Protein AF-A0AAD9UQP4-F1 (afdb_monomer_lite)

Structure (mmCIF, N/CA/C/O backbone):
data_AF-A0AAD9UQP4-F1
#
_entry.id   AF-A0AAD9UQP4-F1
#
loop_
_atom_site.group_PDB
_atom_site.id
_atom_site.type_symbol
_atom_site.label_atom_id
_atom_site.label_alt_id
_atom_site.label_comp_id
_atom_site.label_asym_id
_atom_site.label_entity_id
_atom_site.label_seq_id
_atom_site.pdbx_PDB_ins_code
_atom_site.Cartn_x
_atom_site.Cartn_y
_atom_site.Cartn_z
_atom_site.occupancy
_atom_site.B_iso_or_equiv
_atom_site.auth_seq_id
_atom_site.auth_comp_id
_atom_site.auth_asym_id
_atom_site.auth_atom_id
_atom_site.pdbx_PDB_model_num
ATOM 1 N N . MET A 1 1 ? 15.990 -1.416 -13.690 1.00 52.16 1 MET A N 1
ATOM 2 C CA . MET A 1 1 ? 15.356 -2.449 -12.844 1.00 52.16 1 MET A CA 1
ATOM 3 C C . MET A 1 1 ? 16.460 -3.227 -12.165 1.00 52.16 1 MET A C 1
ATOM 5 O O . MET A 1 1 ? 17.468 -3.470 -12.809 1.00 52.16 1 MET A O 1
ATOM 9 N N . VAL A 1 2 ? 16.319 -3.524 -10.878 1.00 52.00 2 VAL A N 1
ATOM 10 C CA . VAL A 1 2 ? 17.381 -4.135 -10.072 1.00 52.00 2 VAL A CA 1
ATOM 11 C C . VAL A 1 2 ? 16.795 -5.409 -9.501 1.00 52.00 2 VAL A C 1
ATOM 13 O O . VAL A 1 2 ? 15.969 -5.347 -8.594 1.00 52.00 2 VAL A O 1
ATOM 16 N N . PHE A 1 3 ? 17.159 -6.543 -10.087 1.00 57.22 3 PHE A N 1
ATOM 17 C CA . PHE A 1 3 ? 16.780 -7.844 -9.562 1.00 57.22 3 PHE A CA 1
ATOM 18 C C . PHE A 1 3 ? 17.883 -8.329 -8.632 1.00 57.22 3 PHE A C 1
ATOM 20 O O . PHE A 1 3 ? 19.048 -8.402 -9.019 1.00 57.22 3 PHE A O 1
ATOM 27 N N . ASN A 1 4 ? 17.495 -8.628 -7.397 1.00 56.47 4 ASN A N 1
ATOM 28 C CA . ASN A 1 4 ? 18.299 -9.423 -6.491 1.00 56.47 4 ASN A CA 1
ATOM 29 C C . ASN A 1 4 ? 17.598 -10.774 -6.377 1.00 56.47 4 ASN A C 1
ATOM 31 O O . ASN A 1 4 ? 16.566 -10.872 -5.713 1.00 56.47 4 ASN A O 1
ATOM 35 N N . PHE A 1 5 ? 18.086 -11.767 -7.112 1.00 56.75 5 PHE A N 1
ATOM 36 C CA . PHE A 1 5 ? 17.656 -13.146 -6.925 1.00 56.75 5 PHE A CA 1
ATOM 37 C C . PHE A 1 5 ? 18.500 -13.729 -5.791 1.00 56.75 5 PHE A C 1
ATOM 39 O O . PHE A 1 5 ? 19.690 -13.430 -5.711 1.00 56.75 5 PHE A O 1
ATOM 46 N N . HIS A 1 6 ? 17.895 -14.517 -4.900 1.00 51.47 6 HIS A N 1
ATOM 47 C CA . HIS A 1 6 ? 18.622 -15.240 -3.854 1.00 51.47 6 HIS A CA 1
ATOM 48 C C . HIS A 1 6 ? 19.402 -16.407 -4.480 1.00 51.47 6 HIS A C 1
ATOM 50 O O . HIS A 1 6 ? 19.088 -17.572 -4.265 1.00 51.47 6 HIS A O 1
ATOM 56 N N . ASP A 1 7 ? 20.394 -16.074 -5.295 1.00 59.22 7 ASP A N 1
ATOM 57 C CA . ASP A 1 7 ? 21.467 -16.974 -5.677 1.00 59.22 7 ASP A CA 1
ATOM 58 C C . ASP A 1 7 ? 22.624 -16.730 -4.689 1.00 59.22 7 ASP A C 1
ATOM 60 O O . ASP A 1 7 ? 23.065 -15.583 -4.556 1.00 59.22 7 ASP A O 1
ATOM 64 N N . PRO A 1 8 ? 23.085 -17.751 -3.946 1.00 56.34 8 PRO A N 1
ATOM 65 C CA . PRO A 1 8 ? 24.206 -17.611 -3.019 1.00 56.34 8 PRO A CA 1
ATOM 66 C C . PRO A 1 8 ? 25.512 -17.152 -3.690 1.00 56.34 8 PRO A C 1
ATOM 68 O O . PRO A 1 8 ? 26.372 -16.617 -2.993 1.00 56.34 8 PRO A O 1
ATOM 71 N N . GLU A 1 9 ? 25.657 -17.298 -5.011 1.00 58.97 9 GLU A N 1
ATOM 72 C CA . GLU A 1 9 ? 26.823 -16.824 -5.772 1.00 58.97 9 GLU A CA 1
ATOM 73 C C . GLU A 1 9 ? 26.661 -15.390 -6.314 1.00 58.97 9 GLU A C 1
ATOM 75 O O . GLU A 1 9 ? 27.628 -14.774 -6.770 1.00 58.97 9 GLU A O 1
ATOM 80 N N . TYR A 1 10 ? 25.456 -14.810 -6.259 1.00 65.94 10 TYR A N 1
ATOM 81 C CA . TYR A 1 10 ? 25.184 -13.495 -6.836 1.00 65.94 10 TYR A CA 1
ATOM 82 C C . TYR A 1 10 ? 25.467 -12.345 -5.855 1.00 65.94 10 TYR A C 1
ATOM 84 O O . TYR A 1 10 ? 24.718 -12.068 -4.917 1.00 65.94 10 TYR A O 1
ATOM 92 N N . GLU A 1 11 ? 26.528 -11.580 -6.125 1.00 70.56 11 GLU A N 1
ATOM 93 C CA . GLU A 1 11 ? 26.934 -10.411 -5.326 1.00 70.56 11 GLU A CA 1
ATOM 94 C C . GLU A 1 11 ? 26.372 -9.060 -5.822 1.00 70.56 11 GLU A C 1
ATOM 96 O O . GLU A 1 11 ? 26.974 -8.002 -5.616 1.00 70.56 11 GLU A O 1
ATOM 101 N N . GLY A 1 12 ? 25.214 -9.044 -6.482 1.00 78.44 12 GLY A N 1
ATOM 102 C CA . GLY A 1 12 ? 24.664 -7.806 -7.038 1.00 78.44 12 GLY A CA 1
ATOM 103 C C . GLY A 1 12 ? 24.124 -6.799 -6.007 1.00 78.44 12 GLY A C 1
ATOM 104 O O . GLY A 1 12 ? 23.820 -7.142 -4.860 1.00 78.44 12 GLY A O 1
ATOM 105 N N . PRO A 1 13 ? 23.970 -5.517 -6.398 1.00 84.31 13 PRO A N 1
ATOM 106 C CA . PRO A 1 13 ? 23.322 -4.514 -5.561 1.00 84.31 13 PRO A CA 1
ATOM 107 C C . PRO A 1 13 ? 21.822 -4.793 -5.425 1.00 84.31 13 PRO A C 1
ATOM 109 O O . PRO A 1 13 ? 21.144 -5.090 -6.406 1.00 84.31 13 PRO A O 1
ATOM 112 N N . CYS A 1 14 ? 21.265 -4.600 -4.228 1.00 82.31 14 CYS A N 1
ATOM 113 C CA . CYS A 1 14 ? 19.815 -4.497 -4.063 1.00 82.31 14 CYS A CA 1
ATOM 114 C C . CYS A 1 14 ? 19.324 -3.079 -4.403 1.00 82.31 14 CYS A C 1
ATOM 116 O O . CYS A 1 14 ? 20.113 -2.139 -4.525 1.00 82.31 14 CYS A O 1
ATOM 118 N N . PHE A 1 15 ? 18.006 -2.880 -4.481 1.00 82.94 15 PHE A N 1
ATOM 119 C CA . PHE A 1 15 ? 17.428 -1.548 -4.703 1.00 82.94 15 PHE A CA 1
ATOM 120 C C . PHE A 1 15 ? 17.922 -0.507 -3.677 1.00 82.94 15 PHE A C 1
ATOM 122 O O . PHE A 1 15 ? 18.250 0.622 -4.037 1.00 82.94 15 PHE A O 1
ATOM 129 N N . ARG A 1 16 ? 18.076 -0.904 -2.406 1.00 82.12 16 ARG A N 1
ATOM 130 C CA . ARG A 1 16 ? 18.572 -0.031 -1.329 1.00 82.12 16 ARG A CA 1
ATOM 131 C C . ARG A 1 16 ? 20.061 0.316 -1.461 1.00 82.12 16 ARG A C 1
ATOM 133 O O . ARG A 1 16 ? 20.481 1.317 -0.891 1.00 82.12 16 ARG A O 1
ATOM 140 N N . CYS A 1 17 ? 20.857 -0.460 -2.203 1.00 84.38 17 CYS A N 1
ATOM 141 C CA . CYS A 1 17 ? 22.236 -0.075 -2.523 1.00 84.38 17 CYS A CA 1
ATOM 142 C C . CYS A 1 17 ? 22.282 1.167 -3.419 1.00 84.38 17 CYS A C 1
ATOM 144 O O . CYS A 1 17 ? 23.217 1.950 -3.308 1.00 84.38 17 CYS A O 1
ATOM 146 N N . ILE A 1 18 ? 21.285 1.332 -4.289 1.00 83.31 18 ILE A N 1
ATOM 147 C CA . ILE A 1 18 ? 21.237 2.390 -5.305 1.00 83.31 18 ILE A CA 1
ATOM 148 C C . ILE A 1 18 ? 20.433 3.588 -4.799 1.00 83.31 18 ILE A C 1
ATOM 150 O O . ILE A 1 18 ? 20.791 4.731 -5.059 1.00 83.31 18 ILE A O 1
ATOM 154 N N . CYS A 1 19 ? 19.370 3.325 -4.037 1.00 78.81 19 CYS A N 1
ATOM 155 C CA . CYS A 1 19 ? 18.515 4.339 -3.424 1.00 78.81 19 CYS A CA 1
ATOM 156 C C . CYS A 1 19 ? 18.550 4.218 -1.884 1.00 78.81 19 CYS A C 1
ATOM 158 O O . CYS A 1 19 ? 17.608 3.677 -1.279 1.00 78.81 19 CYS A O 1
ATOM 160 N N . PRO A 1 20 ? 19.644 4.657 -1.226 1.00 73.12 20 PRO A N 1
ATOM 161 C CA . PRO A 1 20 ? 19.768 4.612 0.228 1.00 73.12 20 PRO A CA 1
ATOM 162 C C . PRO A 1 20 ? 18.820 5.618 0.891 1.00 73.12 20 PRO A C 1
ATOM 164 O O . PRO A 1 20 ? 18.652 6.734 0.417 1.00 73.12 20 PRO A O 1
ATOM 167 N N . TYR A 1 21 ? 18.235 5.225 2.025 1.00 63.16 21 TYR A N 1
ATOM 168 C CA . TYR A 1 21 ? 17.258 6.045 2.753 1.00 63.16 21 TYR A CA 1
ATOM 169 C C . TYR A 1 21 ? 17.836 7.389 3.238 1.00 63.16 21 TYR A C 1
ATOM 171 O O . TYR A 1 21 ? 17.125 8.382 3.286 1.00 63.16 21 TYR A O 1
ATOM 179 N N . GLU A 1 22 ? 19.130 7.435 3.560 1.00 57.72 22 GLU A N 1
ATOM 180 C CA . GLU A 1 22 ? 19.811 8.611 4.130 1.00 57.72 22 GLU A CA 1
ATOM 181 C C . GLU A 1 22 ? 19.966 9.767 3.126 1.00 57.72 22 GLU A C 1
ATOM 183 O O . GLU A 1 22 ? 19.967 10.924 3.525 1.00 57.72 22 GLU A O 1
ATOM 188 N N . ASN A 1 23 ? 19.990 9.469 1.821 1.00 47.56 23 ASN A N 1
ATOM 189 C CA . ASN A 1 23 ? 20.050 10.474 0.751 1.00 47.56 23 ASN A CA 1
ATOM 190 C C . ASN A 1 23 ? 18.675 10.730 0.103 1.00 47.56 23 ASN A C 1
ATOM 192 O O . ASN A 1 23 ? 18.590 11.333 -0.968 1.00 47.56 23 ASN A O 1
ATOM 196 N N . ASN A 1 24 ? 17.583 10.302 0.749 1.00 47.09 24 ASN A N 1
ATOM 197 C CA . ASN A 1 24 ? 16.220 10.521 0.257 1.00 47.09 24 ASN A CA 1
ATOM 198 C C . ASN A 1 24 ? 15.757 11.982 0.334 1.00 47.09 24 ASN A C 1
ATOM 200 O O . ASN A 1 24 ? 14.637 12.254 -0.081 1.00 47.09 24 ASN A O 1
ATOM 204 N N . ALA A 1 25 ? 16.576 12.935 0.791 1.00 43.59 25 ALA A N 1
ATOM 205 C CA . ALA A 1 25 ? 16.224 14.355 0.714 1.00 43.59 25 ALA A CA 1
ATOM 206 C C . ALA A 1 25 ? 15.816 14.764 -0.721 1.00 43.59 25 ALA A C 1
ATOM 208 O O . ALA A 1 25 ? 14.840 15.475 -0.895 1.00 43.59 25 ALA A O 1
ATOM 209 N N . LEU A 1 26 ? 16.441 14.200 -1.764 1.00 43.94 26 LEU A N 1
ATOM 210 C CA . LEU A 1 26 ? 16.076 14.447 -3.174 1.00 43.94 26 LEU A CA 1
ATOM 211 C C . LEU A 1 26 ? 14.834 13.671 -3.677 1.00 43.94 26 LEU A C 1
ATOM 213 O O . LEU A 1 26 ? 14.389 13.882 -4.804 1.00 43.94 26 LEU A O 1
ATOM 217 N N . ILE A 1 27 ? 14.301 12.739 -2.882 1.00 48.19 27 ILE A N 1
ATOM 218 C CA . ILE A 1 27 ? 13.041 12.014 -3.142 1.00 48.19 27 ILE A CA 1
ATOM 219 C C . ILE A 1 27 ? 11.896 12.600 -2.296 1.00 48.19 27 ILE A C 1
ATOM 221 O O . ILE A 1 27 ? 10.745 12.543 -2.716 1.00 48.19 27 ILE A O 1
ATOM 225 N N . ASN A 1 28 ? 12.220 13.196 -1.145 1.00 42.91 28 ASN A N 1
ATOM 226 C CA . ASN A 1 28 ? 11.288 13.871 -0.244 1.00 42.91 28 ASN A CA 1
ATOM 227 C C . ASN A 1 28 ? 11.037 15.337 -0.633 1.00 42.91 28 ASN A C 1
ATOM 229 O O . ASN A 1 28 ? 10.066 15.924 -0.169 1.00 42.91 28 ASN A O 1
ATOM 233 N N . VAL A 1 29 ? 11.888 15.933 -1.474 1.00 42.69 29 VAL A N 1
ATOM 234 C CA . VAL A 1 29 ? 11.639 17.257 -2.053 1.00 42.69 29 VAL A CA 1
ATOM 235 C C . VAL A 1 29 ? 10.782 17.081 -3.303 1.00 42.69 29 VAL A C 1
ATOM 237 O O . VAL A 1 29 ? 11.256 16.591 -4.327 1.00 42.69 29 VAL A O 1
ATOM 240 N N . GLU A 1 30 ? 9.506 17.442 -3.173 1.00 47.28 30 GLU A N 1
ATOM 241 C CA . GLU A 1 30 ? 8.617 17.881 -4.256 1.00 47.28 30 GLU A CA 1
ATOM 242 C C . GLU A 1 30 ? 8.780 17.150 -5.597 1.00 47.28 30 GLU A C 1
ATOM 244 O O . GLU A 1 30 ? 9.053 17.742 -6.640 1.00 47.28 30 GLU A O 1
ATOM 249 N N . LYS A 1 31 ? 8.542 15.839 -5.620 1.00 47.28 31 LYS A N 1
ATOM 250 C CA . LYS A 1 31 ? 8.061 15.229 -6.860 1.00 47.28 31 LYS A CA 1
ATOM 251 C C . LYS A 1 31 ? 6.555 15.209 -6.773 1.00 47.28 31 LYS A C 1
ATOM 253 O O . LYS A 1 31 ? 5.984 14.329 -6.131 1.00 47.28 31 LYS A O 1
ATOM 258 N N . GLY A 1 32 ? 5.931 16.203 -7.407 1.00 47.28 32 GLY A N 1
ATOM 259 C CA . GLY A 1 32 ? 4.508 16.151 -7.711 1.00 47.28 32 GLY A CA 1
ATOM 260 C C . GLY A 1 32 ? 4.159 14.742 -8.185 1.00 47.28 32 GLY A C 1
ATOM 261 O O . GLY A 1 32 ? 4.934 14.108 -8.908 1.00 47.28 32 GLY A O 1
ATOM 262 N N . SER A 1 33 ? 3.040 14.214 -7.702 1.00 51.12 33 SER A N 1
ATOM 263 C CA . SER A 1 33 ? 2.560 12.879 -8.055 1.00 51.12 33 SER A CA 1
ATOM 264 C C . SER A 1 33 ? 2.625 12.654 -9.572 1.00 51.12 33 SER A C 1
ATOM 266 O O . SER A 1 33 ? 2.599 13.602 -10.358 1.00 51.12 33 SER A O 1
ATOM 268 N N . CYS A 1 34 ? 2.637 11.401 -10.040 1.00 54.12 34 CYS A N 1
ATOM 269 C CA . CYS A 1 34 ? 2.523 11.126 -11.482 1.00 54.12 34 CYS A CA 1
ATOM 270 C C . CYS A 1 34 ? 1.294 11.813 -12.120 1.00 54.12 34 CYS A C 1
ATOM 272 O O . CYS A 1 34 ? 1.285 12.050 -13.324 1.00 54.12 34 CYS A O 1
ATOM 274 N N . SER A 1 35 ? 0.277 12.163 -11.318 1.00 54.88 35 SER A N 1
ATOM 275 C CA . SER A 1 35 ? -0.870 12.977 -11.737 1.00 54.88 35 SER A CA 1
ATOM 276 C C . SER A 1 35 ? -0.572 14.471 -11.922 1.00 54.88 35 SER A C 1
ATOM 278 O O . SER A 1 35 ? -1.310 15.128 -12.644 1.00 54.88 35 SER A O 1
ATOM 280 N N . HIS A 1 36 ? 0.489 15.005 -11.315 1.00 54.88 36 HIS A N 1
ATOM 281 C CA . HIS A 1 36 ? 0.938 16.391 -11.462 1.00 54.88 36 HIS A CA 1
ATOM 282 C C . HIS A 1 36 ? 2.012 16.550 -12.554 1.00 54.88 36 HIS A C 1
ATOM 284 O O . HIS A 1 36 ? 1.960 17.502 -13.324 1.00 54.88 36 HIS A O 1
ATOM 290 N N . ALA A 1 37 ? 2.967 15.614 -12.656 1.00 65.75 37 ALA A N 1
ATOM 291 C CA . ALA A 1 37 ? 4.061 15.678 -13.639 1.00 65.75 37 ALA A CA 1
ATOM 292 C C . ALA A 1 37 ? 3.732 15.022 -14.999 1.00 65.75 37 ALA A C 1
ATOM 294 O O . ALA A 1 37 ? 4.365 15.334 -16.007 1.00 65.75 37 ALA A O 1
ATOM 295 N N . GLY A 1 38 ? 2.748 14.115 -15.037 1.00 69.44 38 GLY A N 1
ATOM 296 C CA . GLY A 1 38 ? 2.416 13.326 -16.224 1.00 69.44 38 GLY A CA 1
ATOM 297 C C . GLY A 1 38 ? 3.476 12.274 -16.583 1.00 69.44 38 GLY A C 1
ATOM 298 O O . GLY A 1 38 ? 4.587 12.247 -16.056 1.00 69.44 38 GLY A O 1
ATOM 299 N N . VAL A 1 39 ? 3.125 11.359 -17.491 1.00 82.88 39 VAL A N 1
ATOM 300 C CA . VAL A 1 39 ? 4.050 10.361 -18.050 1.00 82.88 39 VAL A CA 1
ATOM 301 C C . VAL A 1 39 ? 3.777 10.192 -19.539 1.00 82.88 39 VAL A C 1
ATOM 303 O O . VAL A 1 39 ? 2.625 10.135 -19.967 1.00 82.88 39 VAL A O 1
ATOM 306 N N . LEU A 1 40 ? 4.833 10.083 -20.343 1.00 86.06 40 LEU A N 1
ATOM 307 C CA . LEU A 1 40 ? 4.699 9.709 -21.748 1.00 86.06 40 LEU A CA 1
ATOM 308 C C . LEU A 1 40 ? 4.245 8.246 -21.827 1.00 86.06 40 LEU A C 1
ATOM 310 O O . LEU A 1 40 ? 5.019 7.341 -21.516 1.00 86.06 40 LEU A O 1
ATOM 314 N N . GLY A 1 41 ? 2.998 8.015 -22.245 1.00 89.31 41 GLY A N 1
ATOM 315 C CA . GLY A 1 41 ? 2.357 6.691 -22.281 1.00 89.31 41 GLY A CA 1
ATOM 316 C C . GLY A 1 41 ? 3.181 5.550 -22.908 1.00 89.31 41 GLY A C 1
ATOM 317 O O . GLY A 1 41 ? 3.161 4.446 -22.361 1.00 89.31 41 GLY A O 1
ATOM 318 N N . PRO A 1 42 ? 3.961 5.773 -23.985 1.00 91.19 42 PRO A N 1
ATOM 319 C CA . PRO A 1 42 ? 4.825 4.735 -24.551 1.00 91.19 42 PRO A CA 1
ATOM 320 C C . PRO A 1 42 ? 5.935 4.245 -23.608 1.00 91.19 42 PRO A C 1
ATOM 322 O O . PRO A 1 42 ? 6.356 3.095 -23.708 1.00 91.19 42 PRO A O 1
ATOM 325 N N . ILE A 1 43 ? 6.405 5.083 -22.676 1.00 91.06 43 ILE A N 1
ATOM 326 C CA . ILE A 1 43 ? 7.564 4.782 -21.823 1.00 91.06 43 ILE A CA 1
ATOM 327 C C . ILE A 1 43 ? 7.288 3.598 -20.881 1.00 91.06 43 ILE A C 1
ATOM 329 O O . ILE A 1 43 ? 8.066 2.641 -20.913 1.00 91.06 43 ILE A O 1
ATOM 333 N N . PRO A 1 44 ? 6.186 3.570 -20.099 1.00 89.81 44 PRO A N 1
ATOM 334 C CA . PRO A 1 44 ? 5.801 2.373 -19.352 1.00 89.81 44 PRO A CA 1
ATOM 335 C C . PRO A 1 44 ? 5.659 1.118 -20.222 1.00 89.81 44 PRO A C 1
ATOM 337 O O . PRO A 1 44 ? 6.029 0.039 -19.770 1.00 89.81 44 PRO A O 1
ATOM 340 N N . GLY A 1 45 ? 5.171 1.248 -21.462 1.00 93.50 45 GLY A N 1
ATOM 341 C CA . GLY A 1 45 ? 5.029 0.126 -22.397 1.00 93.50 45 GLY A CA 1
ATOM 342 C C . GLY A 1 45 ? 6.375 -0.475 -22.814 1.00 93.50 45 GLY A C 1
ATOM 343 O O . GLY A 1 45 ? 6.570 -1.685 -22.704 1.00 93.50 45 GLY A O 1
ATOM 344 N N . ILE A 1 46 ? 7.329 0.374 -23.213 1.00 92.69 46 ILE A N 1
ATOM 345 C CA . ILE A 1 46 ? 8.701 -0.037 -23.560 1.00 92.69 46 ILE A CA 1
ATOM 346 C C . ILE A 1 46 ? 9.359 -0.733 -22.369 1.00 92.69 46 ILE A C 1
ATOM 348 O O . ILE A 1 46 ? 9.885 -1.838 -22.504 1.00 92.69 46 ILE A O 1
ATOM 352 N N . PHE A 1 47 ? 9.312 -0.113 -21.186 1.00 91.75 47 PHE A N 1
ATOM 353 C CA . PHE A 1 47 ? 9.914 -0.712 -20.001 1.00 91.75 47 PHE A CA 1
ATOM 354 C C . PHE A 1 47 ? 9.208 -2.008 -19.603 1.00 91.75 47 PHE A C 1
ATOM 356 O O . PHE A 1 47 ? 9.904 -2.973 -19.324 1.0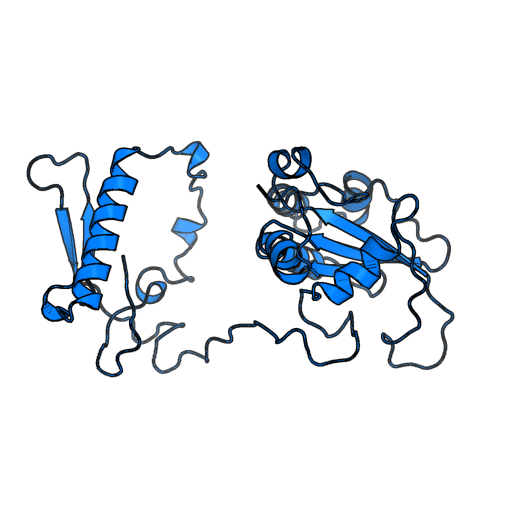0 91.75 47 PHE A O 1
ATOM 363 N N . GLY A 1 48 ? 7.878 -2.090 -19.644 1.00 92.50 48 GLY A N 1
ATOM 364 C CA . GLY A 1 48 ? 7.147 -3.326 -19.349 1.00 92.50 48 GLY A CA 1
ATOM 365 C C . GLY A 1 48 ? 7.571 -4.496 -20.243 1.00 92.50 48 GLY A C 1
ATOM 366 O O . GLY A 1 48 ? 7.834 -5.590 -19.744 1.00 92.50 48 GLY A O 1
ATOM 367 N N . ALA A 1 49 ? 7.737 -4.254 -21.546 1.00 94.69 49 ALA A N 1
ATOM 368 C CA . ALA A 1 49 ? 8.234 -5.263 -22.482 1.00 94.69 49 ALA A CA 1
ATOM 369 C C . ALA A 1 49 ? 9.680 -5.692 -22.171 1.00 94.69 49 ALA A C 1
ATOM 371 O O . ALA A 1 49 ? 9.983 -6.886 -22.153 1.00 94.69 49 ALA A O 1
ATOM 372 N N . LEU A 1 50 ? 10.568 -4.739 -21.864 1.00 91.50 50 LEU A N 1
ATOM 373 C CA . LEU A 1 50 ? 11.947 -5.037 -21.462 1.00 91.50 50 LEU A CA 1
ATOM 374 C C . LEU A 1 50 ? 11.996 -5.856 -20.165 1.00 91.50 50 LEU A C 1
ATOM 376 O O . LEU A 1 50 ? 12.766 -6.805 -20.070 1.00 91.50 50 LEU A O 1
ATOM 380 N N . GLN A 1 51 ? 11.154 -5.523 -19.185 1.00 89.75 51 GLN A N 1
ATOM 381 C CA . GLN A 1 51 ? 11.049 -6.251 -17.920 1.00 89.75 51 GLN A CA 1
ATOM 382 C C . GLN A 1 51 ? 10.576 -7.693 -18.140 1.00 89.75 51 GLN A C 1
ATOM 384 O O . GLN A 1 51 ? 11.177 -8.619 -17.600 1.00 89.75 51 GLN A O 1
ATOM 389 N N . ALA A 1 52 ? 9.543 -7.892 -18.965 1.00 91.50 52 ALA A N 1
ATOM 390 C CA . ALA A 1 52 ? 9.052 -9.222 -19.319 1.00 91.50 52 ALA A CA 1
ATOM 391 C C . ALA A 1 52 ? 10.127 -10.059 -20.031 1.00 91.50 52 ALA A C 1
ATOM 393 O O . ALA A 1 52 ? 10.304 -11.234 -19.719 1.00 91.50 52 ALA A O 1
ATOM 394 N N . ASN A 1 53 ? 10.894 -9.446 -20.935 1.00 90.81 53 ASN A N 1
ATOM 395 C CA . ASN A 1 53 ? 11.994 -10.113 -21.623 1.00 90.81 53 ASN A CA 1
ATOM 396 C C . ASN A 1 53 ? 13.089 -10.591 -20.654 1.00 90.81 53 ASN A C 1
ATOM 398 O O . ASN A 1 53 ? 13.581 -11.706 -20.797 1.00 90.81 53 ASN A O 1
ATOM 402 N N . GLU A 1 54 ? 13.448 -9.795 -19.641 1.00 87.06 54 GLU A N 1
ATOM 403 C CA . GLU A 1 54 ? 14.395 -10.243 -18.611 1.00 87.06 54 GLU A CA 1
ATOM 404 C C . GLU A 1 54 ? 13.843 -11.435 -17.821 1.00 87.06 54 GLU A C 1
ATOM 406 O O . GLU A 1 54 ? 14.559 -12.410 -17.622 1.00 87.06 54 GLU A O 1
ATOM 411 N N . VAL A 1 55 ? 12.558 -11.422 -17.452 1.00 87.00 55 VAL A N 1
ATOM 412 C CA . VAL A 1 55 ? 11.913 -12.569 -16.786 1.00 87.00 55 VAL A CA 1
ATOM 413 C C . VAL A 1 55 ? 11.965 -13.828 -17.656 1.00 87.00 55 VAL A C 1
ATOM 415 O O . VAL A 1 55 ? 12.260 -14.904 -17.141 1.00 87.00 55 VAL A O 1
ATOM 418 N N . LEU A 1 56 ? 11.735 -13.713 -18.967 1.00 89.12 56 LEU A N 1
ATOM 419 C CA . LEU A 1 56 ? 11.824 -14.849 -19.890 1.00 89.12 56 LEU A CA 1
ATOM 420 C C . LEU A 1 56 ? 13.251 -15.396 -20.009 1.00 89.12 56 LEU A C 1
ATOM 422 O O . LEU A 1 56 ? 13.428 -16.612 -20.018 1.00 89.12 56 LEU A O 1
ATOM 426 N N . LYS A 1 57 ? 14.273 -14.531 -20.056 1.00 85.94 57 LYS A N 1
ATOM 427 C CA . LYS A 1 57 ? 15.680 -14.972 -20.053 1.00 85.94 57 LYS A CA 1
ATOM 428 C C . LYS A 1 57 ? 16.025 -15.740 -18.782 1.00 85.94 57 LYS A C 1
ATOM 430 O O . LYS A 1 57 ? 16.667 -16.783 -18.874 1.00 85.94 57 LYS A O 1
ATOM 435 N N . LEU A 1 58 ? 15.578 -15.240 -17.627 1.00 82.00 58 LEU A N 1
ATOM 436 C CA . LEU A 1 58 ? 15.739 -15.917 -16.340 1.00 82.00 58 LEU A CA 1
ATOM 437 C C . LEU A 1 58 ? 15.038 -17.285 -16.373 1.00 82.00 58 LEU A C 1
ATOM 439 O O . LEU A 1 58 ? 15.660 -18.307 -16.111 1.00 82.00 58 LEU A O 1
ATOM 443 N N . ALA A 1 59 ? 13.770 -17.337 -16.784 1.00 85.62 59 ALA A N 1
ATOM 444 C CA . ALA A 1 59 ? 13.008 -18.586 -16.864 1.00 85.62 59 ALA A CA 1
ATOM 445 C C . ALA A 1 59 ? 13.622 -19.618 -17.831 1.00 85.62 59 ALA A C 1
ATOM 447 O O . ALA A 1 59 ? 13.536 -20.818 -17.587 1.00 85.62 59 ALA A O 1
ATOM 448 N N . ALA A 1 60 ? 14.267 -19.159 -18.907 1.00 88.94 60 ALA A N 1
ATOM 449 C CA . ALA A 1 60 ? 14.966 -20.003 -19.875 1.00 88.94 60 ALA A CA 1
ATOM 450 C C . ALA A 1 60 ? 16.378 -20.435 -19.427 1.00 88.94 60 ALA A C 1
ATOM 452 O O . ALA A 1 60 ? 17.078 -21.098 -20.191 1.00 88.94 60 ALA A O 1
ATOM 453 N N . GLY A 1 61 ? 16.833 -20.040 -18.232 1.00 81.62 61 GLY A N 1
ATOM 454 C CA . GLY A 1 61 ? 18.176 -20.350 -17.736 1.00 81.62 61 GLY A CA 1
ATOM 455 C C . GLY A 1 61 ? 19.302 -19.546 -18.398 1.00 81.62 61 GLY A C 1
ATOM 456 O O . GLY A 1 61 ? 20.473 -19.893 -18.262 1.00 81.62 61 GLY A O 1
ATOM 457 N N . ASN A 1 62 ? 18.984 -18.471 -19.127 1.00 81.50 62 ASN A N 1
ATOM 458 C CA . ASN A 1 62 ? 19.958 -17.645 -19.844 1.00 81.50 62 ASN A CA 1
ATOM 459 C C . ASN A 1 62 ? 20.462 -16.475 -18.978 1.00 81.50 62 ASN A C 1
ATOM 461 O O . ASN A 1 62 ? 20.304 -15.293 -19.304 1.00 81.50 62 ASN A O 1
ATOM 465 N N . TRP A 1 63 ? 21.066 -16.815 -17.841 1.00 72.50 63 TRP A N 1
ATOM 466 C CA . TRP 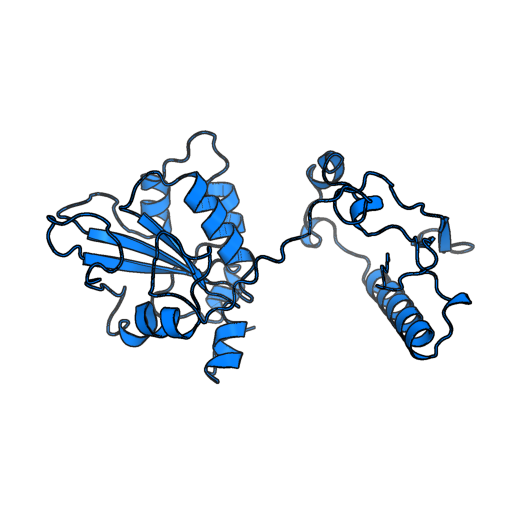A 1 63 ? 21.485 -15.867 -16.801 1.00 72.50 63 TRP A CA 1
ATOM 467 C C . TRP A 1 63 ? 22.567 -14.893 -17.279 1.00 72.50 63 TRP A C 1
ATOM 469 O O . TRP A 1 63 ? 22.533 -13.701 -16.969 1.00 72.50 63 TRP A O 1
ATOM 479 N N . HIS A 1 64 ? 23.508 -15.376 -18.093 1.00 69.19 64 HIS A N 1
ATOM 480 C CA . HIS A 1 64 ? 24.620 -14.566 -18.596 1.00 69.19 64 HIS A CA 1
ATOM 481 C C . HIS A 1 64 ? 24.171 -13.427 -19.526 1.00 69.19 64 HIS A C 1
ATOM 483 O O . HIS A 1 64 ? 24.878 -12.429 -19.650 1.00 69.19 64 HIS A O 1
ATOM 489 N N . ALA A 1 65 ? 22.992 -13.550 -20.145 1.00 70.44 65 ALA A N 1
ATOM 490 C CA . ALA A 1 65 ? 22.409 -12.543 -21.032 1.00 70.44 65 ALA A CA 1
ATOM 491 C C . ALA A 1 65 ? 21.467 -11.551 -20.319 1.00 70.44 65 ALA A C 1
ATOM 493 O O . ALA A 1 65 ? 20.858 -10.689 -20.972 1.00 70.44 65 ALA A O 1
ATOM 494 N N . CYS A 1 66 ? 21.307 -11.679 -18.999 1.00 72.38 66 CYS A N 1
ATOM 495 C CA . CYS A 1 66 ? 20.444 -10.809 -18.212 1.00 72.38 66 CYS A CA 1
ATOM 496 C C . CYS A 1 66 ? 21.158 -9.506 -17.827 1.00 72.38 66 CYS A C 1
ATOM 498 O O . CYS A 1 66 ? 22.321 -9.489 -17.424 1.00 72.38 66 CYS A O 1
ATOM 500 N N . LEU A 1 67 ? 20.416 -8.398 -17.858 1.00 68.00 67 LEU A N 1
ATOM 501 C CA . LEU A 1 67 ? 20.829 -7.105 -17.297 1.00 68.00 67 LEU A CA 1
ATOM 502 C C . LEU A 1 67 ? 21.045 -7.182 -15.778 1.00 68.00 67 LEU A C 1
ATOM 504 O O . LEU A 1 67 ? 21.735 -6.339 -15.203 1.00 68.00 67 LEU A O 1
ATOM 508 N N . GLY A 1 68 ? 20.486 -8.215 -15.142 1.00 62.84 68 GLY A N 1
ATOM 509 C CA . GLY A 1 68 ? 20.625 -8.553 -13.729 1.00 62.84 68 GLY A CA 1
ATOM 510 C C . GLY A 1 68 ? 22.042 -8.895 -13.265 1.00 62.84 68 GLY A C 1
ATOM 511 O O . GLY A 1 68 ? 22.164 -9.466 -12.204 1.00 62.84 68 GLY A O 1
ATOM 512 N N . GLN A 1 69 ? 23.106 -8.545 -13.989 1.00 66.81 69 GLN A N 1
ATOM 513 C CA . GLN A 1 69 ? 24.495 -8.554 -13.498 1.00 66.81 69 GLN A CA 1
ATOM 514 C C . GLN A 1 69 ? 24.867 -7.189 -12.898 1.00 66.81 69 GLN A C 1
ATOM 516 O O . GLN A 1 69 ? 25.888 -6.586 -13.234 1.00 66.81 69 GLN A O 1
ATOM 521 N N . GLY A 1 70 ? 23.970 -6.631 -12.082 1.00 74.31 70 GLY A N 1
ATOM 522 C CA . GLY A 1 70 ? 24.142 -5.297 -11.515 1.00 74.31 70 GLY A CA 1
ATOM 523 C C . GLY A 1 70 ? 24.210 -4.176 -12.556 1.00 74.31 70 GLY A C 1
ATOM 524 O O . GLY A 1 70 ? 24.956 -3.231 -12.352 1.00 74.31 70 GLY A O 1
ATOM 525 N N . ARG A 1 71 ? 23.471 -4.229 -13.672 1.00 81.06 71 ARG A N 1
ATOM 526 C CA . ARG A 1 71 ? 23.395 -3.101 -14.622 1.00 81.06 71 ARG A CA 1
A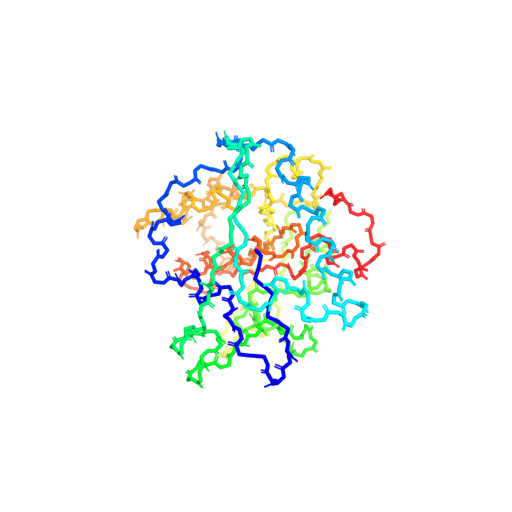TOM 527 C C . ARG A 1 71 ? 22.059 -2.376 -14.534 1.00 81.06 71 ARG A C 1
ATOM 529 O O . ARG A 1 71 ? 21.002 -2.982 -14.385 1.00 81.06 71 ARG A O 1
ATOM 536 N N . MET A 1 72 ? 22.097 -1.056 -14.674 1.00 85.69 72 MET A N 1
ATOM 537 C CA . MET A 1 72 ? 20.919 -0.212 -14.838 1.00 85.69 72 MET A CA 1
ATOM 538 C C . MET A 1 72 ? 20.812 0.251 -16.285 1.00 85.69 72 MET A C 1
ATOM 540 O O . MET A 1 72 ? 21.718 0.897 -16.801 1.00 85.69 72 MET A O 1
ATOM 544 N N . LEU A 1 73 ? 19.680 -0.045 -16.917 1.00 88.62 73 LEU A N 1
ATOM 545 C CA . LEU A 1 73 ? 19.319 0.517 -18.212 1.00 88.62 73 LEU A CA 1
ATOM 546 C C . LEU A 1 73 ? 18.623 1.869 -18.020 1.00 88.62 73 LEU A C 1
ATOM 548 O O . LEU A 1 73 ? 17.659 1.970 -17.260 1.00 88.62 73 LEU A O 1
ATOM 552 N N . ILE A 1 74 ? 19.105 2.877 -18.735 1.00 89.75 74 ILE A N 1
ATOM 553 C CA . ILE A 1 74 ? 18.552 4.225 -18.823 1.00 89.75 74 ILE A CA 1
ATOM 554 C C . ILE A 1 74 ? 18.056 4.420 -20.253 1.00 89.75 74 ILE A C 1
ATOM 556 O O . ILE A 1 74 ? 18.770 4.108 -21.207 1.00 89.75 74 ILE A O 1
ATOM 560 N N . TYR A 1 75 ? 16.839 4.941 -20.388 1.00 91.25 75 TYR A N 1
ATOM 561 C CA . TYR A 1 75 ? 16.239 5.277 -21.673 1.00 91.25 75 TYR A CA 1
ATOM 562 C C . TYR A 1 75 ? 16.098 6.795 -21.794 1.00 91.25 75 TYR A C 1
ATOM 564 O O . TYR A 1 75 ? 15.433 7.422 -20.969 1.00 91.25 75 TYR A O 1
ATOM 572 N N . ASN A 1 76 ? 16.727 7.376 -22.812 1.00 91.44 76 ASN A N 1
ATOM 573 C CA . ASN A 1 76 ? 16.583 8.774 -23.182 1.00 91.44 76 ASN A CA 1
ATOM 574 C C . ASN A 1 76 ? 15.644 8.885 -24.386 1.00 91.44 76 ASN A C 1
ATOM 576 O O . ASN A 1 76 ? 16.056 8.654 -25.519 1.00 91.44 76 ASN A O 1
ATOM 580 N N . ALA A 1 77 ? 14.394 9.275 -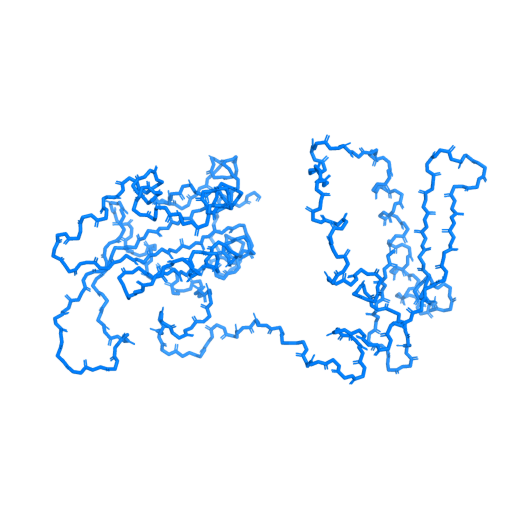24.137 1.00 89.94 77 ALA A N 1
ATOM 581 C CA . ALA A 1 77 ? 13.375 9.403 -25.178 1.00 89.94 77 ALA A CA 1
ATOM 582 C C . ALA A 1 77 ? 13.681 10.496 -26.222 1.00 89.94 77 ALA A C 1
ATOM 584 O O . ALA A 1 77 ? 13.105 10.476 -27.304 1.00 89.94 77 ALA A O 1
ATOM 585 N N . CYS A 1 78 ? 14.568 11.446 -25.906 1.00 90.69 78 CYS A N 1
ATOM 586 C CA . CYS A 1 78 ? 14.937 12.537 -26.810 1.00 90.69 78 CYS A CA 1
ATOM 587 C C . CYS A 1 78 ? 16.077 12.167 -27.771 1.00 90.69 78 CYS A C 1
ATOM 589 O O . CYS A 1 78 ? 16.315 12.889 -28.735 1.00 90.69 78 CYS A O 1
ATOM 591 N N . ASP A 1 79 ? 16.806 11.079 -27.507 1.00 92.19 79 ASP A N 1
ATOM 592 C CA . ASP A 1 79 ? 17.919 10.632 -28.346 1.00 92.19 79 ASP A CA 1
ATOM 593 C C . ASP A 1 79 ? 17.446 9.513 -29.276 1.00 92.19 79 ASP A C 1
ATOM 595 O O . ASP A 1 79 ? 17.346 8.353 -28.881 1.00 92.19 79 ASP A O 1
ATOM 599 N N . ALA A 1 80 ? 17.132 9.872 -30.520 1.00 88.94 80 ALA A N 1
ATOM 600 C CA . ALA A 1 80 ? 16.637 8.920 -31.510 1.00 88.94 80 ALA A CA 1
ATOM 601 C C . ALA A 1 80 ? 17.718 7.951 -32.023 1.00 88.94 80 ALA A C 1
ATOM 603 O O . ALA A 1 80 ? 17.379 6.881 -32.524 1.00 88.94 80 ALA A O 1
ATOM 604 N N . LEU A 1 81 ? 19.004 8.310 -31.918 1.00 92.38 81 LEU A N 1
ATOM 605 C CA . LEU A 1 81 ? 20.107 7.512 -32.461 1.00 92.38 81 LEU A CA 1
ATOM 606 C C . LEU A 1 81 ? 20.653 6.527 -31.426 1.00 92.38 81 LEU A C 1
ATOM 608 O O . LEU A 1 81 ? 20.942 5.384 -31.767 1.00 92.38 81 LEU A O 1
ATOM 612 N N . ASN A 1 82 ? 20.770 6.951 -30.164 1.00 91.44 82 ASN A N 1
ATOM 613 C CA . ASN A 1 82 ? 21.283 6.136 -29.061 1.00 91.44 82 ASN A CA 1
ATOM 614 C C . ASN A 1 82 ? 20.411 6.273 -27.797 1.00 91.44 82 ASN A C 1
ATOM 616 O O . ASN A 1 82 ? 20.871 6.765 -26.760 1.00 91.44 82 ASN A O 1
ATOM 620 N N . PRO A 1 83 ? 19.150 5.802 -27.836 1.00 91.56 83 PRO A N 1
ATOM 621 C CA . PRO A 1 83 ? 18.209 5.994 -26.734 1.00 91.56 83 PRO A CA 1
ATOM 622 C C . PRO A 1 83 ? 18.566 5.193 -25.477 1.00 91.56 83 PRO A C 1
ATOM 624 O O . PRO A 1 83 ? 18.126 5.540 -24.385 1.00 91.56 83 PRO A O 1
ATOM 627 N N . PHE A 1 84 ? 19.344 4.115 -25.599 1.00 91.94 84 PHE A N 1
ATOM 628 C CA . PHE A 1 84 ? 19.663 3.222 -24.487 1.00 91.94 84 PHE A CA 1
ATOM 629 C C . PHE A 1 84 ? 21.083 3.437 -23.971 1.00 91.94 84 PHE A C 1
ATOM 631 O O . PHE A 1 84 ? 22.053 3.371 -24.722 1.00 91.94 84 PHE A O 1
ATOM 638 N N . LYS A 1 85 ? 21.209 3.620 -22.654 1.00 89.81 85 LYS A N 1
ATOM 639 C CA . LYS A 1 85 ? 22.492 3.676 -21.944 1.00 89.81 85 LYS A CA 1
ATOM 640 C C . LYS A 1 85 ? 22.489 2.675 -20.801 1.00 89.81 85 LYS A C 1
ATOM 642 O O . LYS A 1 85 ? 21.510 2.577 -20.067 1.00 89.81 85 LYS A O 1
ATOM 647 N N . SER A 1 86 ? 23.583 1.946 -20.625 1.00 87.50 86 SER A N 1
ATOM 648 C CA . SER A 1 86 ? 23.754 1.028 -19.498 1.00 87.50 86 SER A CA 1
ATOM 649 C C . SER A 1 86 ? 24.782 1.566 -18.514 1.00 87.50 86 SER A C 1
ATOM 651 O O . SER A 1 86 ? 25.878 1.948 -18.917 1.00 87.50 86 SER A O 1
ATOM 653 N N . VAL A 1 87 ? 24.454 1.533 -17.227 1.00 87.94 87 VAL A N 1
ATOM 654 C CA . VAL A 1 87 ? 25.358 1.895 -16.132 1.00 87.94 87 VAL A CA 1
ATOM 655 C C . VAL A 1 87 ? 25.631 0.654 -15.294 1.00 87.94 87 VAL A C 1
ATOM 657 O O . VAL A 1 87 ? 24.694 -0.022 -14.870 1.00 87.94 87 VAL A O 1
ATOM 660 N N . GLN A 1 88 ? 26.905 0.349 -15.054 1.00 86.56 88 GLN A N 1
ATOM 661 C CA . GLN A 1 88 ? 27.290 -0.708 -14.124 1.00 86.56 88 GLN A CA 1
ATOM 662 C C . GLN A 1 88 ? 27.097 -0.212 -12.689 1.00 86.56 88 GLN A C 1
ATOM 664 O O . GLN A 1 88 ? 27.528 0.880 -12.326 1.00 86.56 88 GLN A O 1
ATOM 669 N N . LEU A 1 89 ? 26.434 -1.023 -11.880 1.00 86.19 89 LEU A N 1
ATOM 670 C CA . LEU A 1 89 ? 26.164 -0.777 -10.476 1.00 86.19 89 LEU A CA 1
ATOM 671 C C . LEU A 1 89 ? 27.010 -1.722 -9.629 1.00 86.19 89 LEU A C 1
ATOM 673 O O . LEU A 1 89 ? 27.237 -2.878 -9.992 1.00 86.19 89 LEU A O 1
ATOM 677 N N . SER A 1 90 ? 27.399 -1.232 -8.459 1.00 84.88 90 SER A N 1
ATOM 678 C CA . SER A 1 90 ? 28.180 -1.984 -7.482 1.00 84.88 90 SER A CA 1
ATOM 679 C C . SER A 1 90 ? 27.381 -2.167 -6.197 1.00 84.88 90 SER A C 1
ATOM 681 O O . SER A 1 90 ? 26.656 -1.266 -5.765 1.00 84.88 90 SER A O 1
ATOM 683 N N . LYS A 1 91 ? 27.519 -3.334 -5.561 1.00 85.12 91 LYS A N 1
ATOM 684 C CA . LYS A 1 91 ? 26.927 -3.600 -4.247 1.00 85.12 91 LYS A CA 1
ATOM 685 C C . LYS A 1 91 ? 27.540 -2.678 -3.195 1.00 85.12 91 LYS A C 1
ATOM 687 O O . LYS A 1 91 ? 28.757 -2.587 -3.051 1.00 85.12 91 LYS A O 1
ATOM 692 N N . ASN A 1 92 ? 26.683 -2.018 -2.419 1.00 86.94 92 ASN A N 1
ATOM 693 C CA . ASN A 1 92 ? 27.120 -1.258 -1.254 1.00 86.94 92 ASN A CA 1
ATOM 694 C C . ASN A 1 92 ? 27.355 -2.226 -0.082 1.00 86.94 92 ASN A C 1
ATOM 696 O O . ASN A 1 92 ? 26.401 -2.812 0.434 1.00 86.94 92 ASN A O 1
ATOM 700 N N . LYS A 1 93 ? 28.614 -2.370 0.350 1.00 87.81 93 LYS A N 1
ATOM 701 C CA . LYS A 1 93 ? 29.019 -3.257 1.458 1.00 87.81 93 LYS A CA 1
ATOM 702 C C . LYS A 1 93 ? 28.339 -2.907 2.788 1.00 87.81 93 LYS A C 1
ATOM 704 O O . LYS A 1 93 ? 28.024 -3.803 3.564 1.00 87.81 93 LYS A O 1
ATOM 709 N N . ASN A 1 94 ? 28.035 -1.626 2.994 1.00 87.38 94 ASN A N 1
ATOM 710 C CA . ASN A 1 94 ? 27.389 -1.096 4.197 1.00 87.38 94 ASN A CA 1
ATOM 711 C C . ASN A 1 94 ? 25.866 -0.944 4.024 1.00 87.38 94 ASN A C 1
ATOM 713 O O . ASN A 1 94 ? 25.225 -0.179 4.741 1.00 87.38 94 ASN A O 1
ATOM 717 N N . CYS A 1 95 ? 25.259 -1.616 3.039 1.00 85.56 95 CYS A N 1
ATOM 718 C CA . CYS A 1 95 ? 23.823 -1.515 2.813 1.00 85.56 95 CYS A CA 1
ATOM 719 C C . CYS A 1 95 ? 23.034 -2.041 4.021 1.00 85.56 95 CYS A C 1
ATOM 721 O O . CYS A 1 95 ? 23.171 -3.203 4.386 1.00 85.56 95 CYS A O 1
ATOM 723 N N . LYS A 1 96 ? 22.115 -1.233 4.564 1.00 83.62 96 LYS A N 1
ATOM 724 C CA . LYS A 1 96 ? 21.229 -1.627 5.678 1.00 83.62 96 LYS A CA 1
ATOM 725 C C . LYS A 1 96 ? 20.265 -2.781 5.362 1.00 83.62 96 LYS A C 1
ATOM 727 O O . LYS A 1 96 ? 19.584 -3.242 6.265 1.00 83.62 96 LYS A O 1
ATOM 732 N N . ALA A 1 97 ? 20.160 -3.195 4.096 1.00 82.50 97 ALA A N 1
ATOM 733 C CA . ALA A 1 97 ? 19.281 -4.280 3.662 1.00 82.50 97 ALA A CA 1
ATOM 734 C C . ALA A 1 97 ? 20.042 -5.570 3.313 1.00 82.50 97 ALA A C 1
ATOM 736 O O . ALA A 1 97 ? 19.645 -6.641 3.744 1.00 82.50 97 ALA A O 1
ATOM 737 N N . CYS A 1 98 ? 21.118 -5.482 2.522 1.00 81.94 98 CYS A N 1
ATOM 738 C CA . CYS A 1 98 ? 21.852 -6.659 2.025 1.00 81.94 98 CYS A CA 1
ATOM 739 C C . CYS A 1 98 ? 23.362 -6.633 2.334 1.00 81.94 98 CYS A C 1
ATOM 741 O O . CYS A 1 98 ? 24.133 -7.372 1.715 1.00 81.94 98 CYS A O 1
ATOM 743 N N . GLY A 1 99 ? 23.810 -5.712 3.191 1.00 85.38 99 GLY A N 1
ATOM 744 C CA . GLY A 1 99 ? 25.191 -5.647 3.671 1.00 85.38 99 GLY A CA 1
ATOM 745 C C . GLY A 1 99 ? 25.470 -6.732 4.711 1.00 85.38 99 GLY A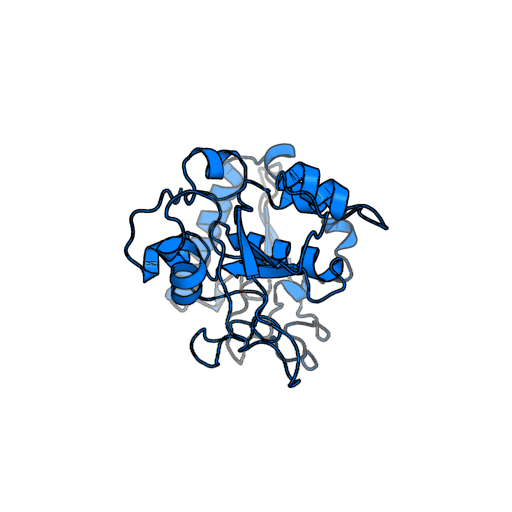 C 1
ATOM 746 O O . GLY A 1 99 ? 24.545 -7.248 5.330 1.00 85.38 99 GLY A O 1
ATOM 747 N N . LEU A 1 100 ? 26.748 -7.058 4.923 1.00 81.50 100 LEU A N 1
ATOM 748 C CA . LEU A 1 100 ? 27.167 -8.141 5.830 1.00 81.50 100 LEU A CA 1
ATOM 749 C C . LEU A 1 100 ? 26.691 -7.933 7.277 1.00 81.50 100 LEU A C 1
ATOM 751 O O . LEU A 1 100 ? 26.333 -8.889 7.950 1.00 81.50 100 LEU A O 1
ATOM 755 N N . ASN A 1 101 ? 26.645 -6.676 7.721 1.00 82.56 101 ASN A N 1
ATOM 756 C CA . ASN A 1 101 ? 26.225 -6.291 9.071 1.00 82.56 101 ASN A CA 1
ATOM 757 C C . ASN A 1 101 ? 24.780 -5.761 9.109 1.00 82.56 101 ASN A C 1
ATOM 759 O O . ASN A 1 101 ? 24.407 -5.057 10.047 1.00 82.56 101 ASN A O 1
ATOM 763 N N . ALA A 1 102 ? 23.981 -6.004 8.064 1.00 79.56 102 ALA A N 1
ATOM 764 C CA . ALA A 1 102 ? 22.587 -5.577 8.055 1.00 79.56 102 ALA A CA 1
ATOM 765 C C . ALA A 1 102 ? 21.800 -6.364 9.119 1.00 79.56 102 ALA A C 1
ATOM 767 O O . ALA A 1 102 ? 21.926 -7.590 9.172 1.00 79.56 102 ALA A O 1
ATOM 768 N N . PRO A 1 103 ? 20.978 -5.703 9.959 1.00 77.88 103 PRO A N 1
ATOM 769 C CA . PRO A 1 103 ? 20.077 -6.432 10.837 1.00 77.88 103 PRO A CA 1
ATOM 770 C C . PRO A 1 103 ? 19.117 -7.276 9.984 1.00 77.88 103 PRO A C 1
ATOM 772 O O . PRO A 1 103 ? 18.771 -6.862 8.870 1.00 77.88 103 PRO A O 1
ATOM 775 N N . PRO A 1 104 ? 18.662 -8.439 10.481 1.00 72.25 104 PRO A N 1
ATOM 776 C CA . PRO A 1 104 ? 17.695 -9.248 9.756 1.00 72.25 104 PRO A CA 1
ATOM 777 C C . PRO A 1 104 ? 16.465 -8.398 9.436 1.00 72.25 104 PRO A C 1
ATOM 779 O O . PRO A 1 104 ? 15.875 -7.779 10.327 1.00 72.25 104 PRO A O 1
ATOM 782 N N . ILE A 1 105 ? 16.090 -8.355 8.155 1.00 68.56 105 ILE A N 1
ATOM 783 C CA . ILE A 1 105 ? 14.873 -7.673 7.721 1.00 68.56 105 ILE A CA 1
ATOM 784 C C . ILE A 1 105 ? 13.703 -8.477 8.282 1.00 68.56 105 ILE A C 1
ATOM 786 O O . ILE A 1 105 ? 13.352 -9.534 7.758 1.00 68.56 105 ILE A O 1
ATOM 790 N N . LYS A 1 106 ? 13.108 -7.983 9.367 1.00 59.53 106 LYS A N 1
ATOM 791 C CA . LYS A 1 106 ? 11.859 -8.527 9.885 1.00 59.53 106 LYS A CA 1
ATOM 792 C C . LYS A 1 106 ? 10.737 -8.076 8.961 1.00 59.53 106 LYS A C 1
ATOM 794 O O . LYS A 1 106 ? 10.414 -6.894 8.868 1.00 59.53 106 LYS A O 1
ATOM 799 N N . LEU A 1 107 ? 10.181 -9.030 8.226 1.00 52.25 107 LEU A N 1
ATOM 800 C CA . LEU A 1 107 ? 8.856 -8.867 7.656 1.00 52.25 107 LEU A CA 1
ATOM 801 C C . LEU A 1 107 ? 7.891 -9.018 8.826 1.00 52.25 107 LEU A C 1
ATOM 803 O O . LEU A 1 107 ? 7.589 -10.140 9.220 1.00 52.25 107 LEU A O 1
ATOM 807 N N . ASP A 1 108 ? 7.440 -7.899 9.392 1.00 43.97 108 ASP A N 1
ATOM 808 C CA . ASP A 1 108 ? 6.337 -7.883 10.358 1.00 43.97 108 ASP A CA 1
ATOM 809 C C . ASP A 1 108 ? 5.032 -8.218 9.616 1.00 43.97 108 ASP A C 1
ATOM 811 O O . ASP A 1 108 ? 4.182 -7.361 9.337 1.00 43.97 108 ASP A O 1
ATOM 815 N N . MET A 1 109 ? 4.938 -9.477 9.200 1.00 46.03 109 MET A N 1
ATOM 816 C CA . MET A 1 109 ? 3.702 -10.171 8.908 1.00 46.03 109 MET A CA 1
ATOM 817 C C . MET A 1 109 ? 3.490 -11.121 10.080 1.00 46.03 109 MET A C 1
ATOM 819 O O . MET A 1 109 ? 3.878 -12.287 9.997 1.00 46.03 109 MET A O 1
ATOM 823 N N . LEU A 1 110 ? 2.938 -10.628 11.195 1.00 41.53 110 LEU A N 1
ATOM 824 C CA . LEU A 1 110 ? 2.502 -11.549 12.236 1.00 41.53 110 LEU A CA 1
ATOM 825 C C . LEU A 1 110 ? 1.441 -12.495 11.645 1.00 41.53 110 LEU A C 1
ATOM 827 O O . LEU A 1 110 ? 0.503 -12.040 10.973 1.00 41.53 110 LEU A O 1
ATOM 831 N N . PRO A 1 111 ? 1.571 -13.815 11.866 1.00 37.56 111 PRO A N 1
ATOM 832 C CA . PRO A 1 111 ? 0.488 -14.750 11.629 1.00 37.56 111 PRO A CA 1
ATOM 833 C C . PRO A 1 111 ? -0.685 -14.348 12.519 1.00 37.56 111 PRO A C 1
ATOM 835 O O . PRO A 1 111 ? -0.557 -14.278 13.737 1.00 37.56 111 PRO A O 1
ATOM 838 N N . SER A 1 112 ? -1.837 -14.116 11.907 1.00 43.56 112 SER A N 1
ATOM 839 C CA . SER A 1 112 ? -3.077 -13.643 12.539 1.00 43.56 112 SER A CA 1
ATOM 840 C C . SER A 1 112 ? -3.739 -14.674 13.477 1.00 43.56 112 SER A C 1
ATOM 842 O O . SER A 1 112 ? -4.947 -14.638 13.655 1.00 43.56 112 SER A O 1
ATOM 844 N N . ILE A 1 113 ? -2.999 -15.667 13.986 1.00 38.28 113 ILE A N 1
ATOM 845 C CA . ILE A 1 113 ? -3.576 -16.918 14.517 1.00 38.28 113 ILE A CA 1
ATOM 846 C C . ILE A 1 113 ? -3.202 -17.194 15.984 1.00 38.28 113 ILE A C 1
ATOM 848 O O . ILE A 1 113 ? -3.766 -18.098 16.590 1.00 38.28 113 ILE A O 1
ATOM 852 N N . MET A 1 114 ? -2.310 -16.430 16.616 1.00 36.50 114 MET A N 1
ATOM 853 C CA . MET A 1 114 ? -1.946 -16.695 18.016 1.00 36.50 114 MET A CA 1
ATOM 854 C C . MET A 1 114 ? -1.811 -15.420 18.840 1.00 36.50 114 MET A C 1
ATOM 856 O O . MET A 1 114 ? -0.720 -14.874 18.929 1.00 36.50 114 MET A O 1
ATOM 860 N N . CYS A 1 115 ? -2.904 -14.990 19.466 1.00 32.06 115 CYS A N 1
ATOM 861 C CA . CYS A 1 115 ? -3.020 -14.774 20.915 1.00 32.06 115 CYS A CA 1
ATOM 862 C C . CYS A 1 115 ? -4.424 -14.236 21.229 1.00 32.06 115 CYS A C 1
ATOM 864 O O . CYS A 1 115 ? -5.105 -13.743 20.334 1.00 32.06 115 CYS A O 1
ATOM 866 N N . GLY A 1 116 ? -4.868 -14.353 22.484 1.00 42.91 116 GLY A N 1
ATOM 867 C CA . GLY A 1 116 ? -6.065 -13.654 22.962 1.00 42.91 116 GLY A CA 1
ATOM 868 C C . GLY A 1 116 ? -5.987 -12.160 22.638 1.00 42.91 116 GLY A C 1
ATOM 869 O O . GLY A 1 116 ? -4.895 -11.600 22.608 1.00 42.91 116 GLY A O 1
ATOM 870 N N . LEU A 1 117 ? -7.141 -11.562 22.343 1.00 41.91 117 LEU A N 1
ATOM 871 C CA . LEU A 1 117 ? -7.272 -10.248 21.724 1.00 41.91 117 LEU A CA 1
ATOM 872 C C . LEU A 1 117 ? -6.728 -9.128 22.627 1.00 41.91 117 LEU A C 1
ATOM 874 O O . LEU A 1 117 ? -7.483 -8.514 23.381 1.00 41.91 117 LEU A O 1
ATOM 878 N N . ASP A 1 118 ? -5.438 -8.813 22.531 1.00 47.62 118 ASP A N 1
ATOM 879 C CA . ASP A 1 118 ? -4.866 -7.680 23.246 1.00 47.62 118 ASP A CA 1
ATOM 880 C C . ASP A 1 118 ? -4.724 -6.483 22.294 1.00 47.62 118 ASP A C 1
ATOM 882 O O . ASP A 1 118 ? -3.682 -6.213 21.694 1.00 47.62 118 ASP A O 1
ATOM 886 N N . LEU A 1 119 ? -5.792 -5.685 22.199 1.00 50.41 119 LEU A N 1
ATOM 887 C CA . LEU A 1 119 ? -5.845 -4.376 21.534 1.00 50.41 119 LEU A CA 1
ATOM 888 C C . LEU A 1 119 ? -4.818 -3.350 22.062 1.00 50.41 119 LEU A C 1
ATOM 890 O O . LEU A 1 119 ? -4.777 -2.217 21.565 1.00 50.41 119 LEU A O 1
ATOM 894 N N . ARG A 1 120 ? -3.952 -3.690 23.019 1.00 43.69 120 ARG A N 1
ATOM 895 C CA . ARG A 1 120 ? -2.795 -2.890 23.446 1.00 43.69 120 ARG A CA 1
ATOM 896 C C . ARG A 1 120 ? -1.472 -3.488 22.959 1.00 43.69 120 ARG A C 1
ATOM 898 O O . ARG A 1 120 ? -0.623 -2.702 22.539 1.00 43.69 120 ARG A O 1
ATOM 905 N N . ILE A 1 121 ? -1.328 -4.815 22.928 1.00 44.44 121 ILE A N 1
ATOM 906 C CA . ILE A 1 121 ? -0.074 -5.518 22.582 1.00 44.44 121 ILE A CA 1
ATOM 907 C C . ILE A 1 121 ? 0.000 -5.920 21.103 1.00 44.44 121 ILE A C 1
ATOM 909 O O . ILE A 1 121 ? 1.074 -5.827 20.507 1.00 44.44 121 ILE A O 1
ATOM 913 N N . ASP A 1 122 ? -1.119 -6.312 20.493 1.00 51.09 122 ASP A N 1
ATOM 914 C CA . ASP A 1 122 ? -1.115 -6.861 19.139 1.00 51.09 122 ASP A CA 1
ATOM 915 C C . ASP A 1 122 ? -0.814 -5.800 18.083 1.00 51.09 122 ASP A C 1
ATOM 917 O O . ASP A 1 122 ? -1.145 -4.610 18.241 1.00 51.09 122 ASP A O 1
ATOM 921 N N . ASP A 1 123 ? -0.190 -6.281 17.003 1.00 59.78 123 ASP A N 1
ATOM 922 C CA . ASP A 1 123 ? 0.228 -5.548 15.816 1.00 59.78 123 ASP A CA 1
ATOM 923 C C . ASP A 1 123 ? -0.782 -4.476 15.392 1.00 59.78 123 ASP A C 1
ATOM 925 O O . ASP A 1 123 ? -1.986 -4.532 15.644 1.00 59.78 123 ASP A O 1
ATOM 929 N N . TYR A 1 124 ? -0.295 -3.471 14.664 1.00 70.00 124 TYR A N 1
ATOM 930 C CA . TYR A 1 124 ? -1.122 -2.389 14.122 1.00 70.00 124 TYR A CA 1
ATOM 931 C C . TYR A 1 124 ? -2.357 -2.864 13.337 1.00 70.00 124 TYR A C 1
ATOM 933 O O . TYR A 1 124 ? -3.182 -2.016 13.007 1.00 70.00 124 TYR A O 1
ATOM 941 N N . ALA A 1 125 ? -2.486 -4.151 13.004 1.00 79.31 125 ALA A N 1
ATOM 942 C CA . ALA A 1 125 ? -3.602 -4.725 12.277 1.00 79.31 125 ALA A CA 1
ATOM 943 C C . ALA A 1 125 ? -4.323 -5.839 13.060 1.00 79.31 125 ALA A C 1
ATOM 945 O O . ALA A 1 125 ? -3.674 -6.733 13.590 1.00 79.31 125 ALA A O 1
ATOM 946 N N . ILE A 1 126 ? -5.657 -5.814 13.045 1.00 84.00 126 ILE A N 1
ATOM 947 C CA . ILE A 1 126 ? -6.525 -6.934 13.431 1.00 84.00 126 ILE A CA 1
ATOM 948 C C . ILE A 1 126 ? -6.837 -7.805 12.210 1.00 84.00 126 ILE A C 1
ATOM 950 O O . ILE A 1 126 ? -6.821 -7.323 11.070 1.00 84.00 126 ILE A O 1
ATOM 954 N N . ASP A 1 127 ? -7.124 -9.084 12.434 1.00 82.50 127 ASP A N 1
ATOM 955 C CA . ASP A 1 127 ? -7.543 -10.002 11.379 1.00 82.50 127 ASP A CA 1
ATOM 956 C C . ASP A 1 127 ? -9.009 -9.784 10.944 1.00 82.50 127 ASP A C 1
ATOM 958 O O . ASP A 1 127 ? -9.735 -8.935 11.465 1.00 82.50 127 ASP A O 1
ATOM 962 N N . HIS A 1 128 ? -9.427 -10.543 9.933 1.00 82.69 128 HIS A N 1
ATOM 963 C CA . HIS A 1 128 ? -10.723 -10.398 9.273 1.00 82.69 128 HIS A CA 1
ATOM 964 C C . HIS A 1 128 ? -11.898 -10.886 10.137 1.00 82.69 128 HIS A C 1
ATOM 966 O O . HIS A 1 128 ? -12.960 -10.271 10.084 1.00 82.69 128 HIS A O 1
ATOM 972 N N . GLU A 1 129 ? -11.707 -11.945 10.930 1.00 81.94 129 GLU A N 1
ATOM 973 C CA . GLU A 1 129 ? -12.730 -12.515 11.822 1.00 81.94 129 GLU A CA 1
ATOM 974 C C . GLU A 1 129 ? -12.953 -11.587 13.019 1.00 81.94 129 GLU A C 1
ATOM 976 O O . GLU A 1 129 ? -14.085 -11.247 13.373 1.00 81.94 129 GLU A O 1
ATOM 981 N N . THR A 1 130 ? -11.855 -11.082 13.587 1.00 81.94 130 THR A N 1
ATOM 982 C CA . THR A 1 130 ? -11.885 -10.050 14.627 1.00 81.94 130 THR A CA 1
ATOM 983 C C . THR A 1 130 ? -12.587 -8.792 14.124 1.00 81.94 130 THR A C 1
ATOM 985 O O . THR A 1 130 ? -13.454 -8.249 14.802 1.00 81.94 130 THR A O 1
ATOM 988 N N . PHE A 1 131 ? -12.260 -8.317 12.918 1.00 86.56 131 PHE A N 1
ATOM 989 C CA . PHE A 1 131 ? -12.959 -7.172 12.334 1.00 86.56 131 PHE A CA 1
ATOM 990 C C . PHE A 1 131 ? -14.463 -7.435 12.191 1.00 86.56 131 PHE A C 1
ATOM 992 O O . PHE A 1 131 ? -15.274 -6.566 12.516 1.00 86.56 131 PHE A O 1
ATOM 999 N N . TRP A 1 132 ? -14.840 -8.618 11.708 1.00 85.38 132 TRP A N 1
ATOM 1000 C CA . TRP A 1 132 ? -16.238 -8.957 11.477 1.00 85.38 132 TRP A CA 1
ATOM 1001 C C . TRP A 1 132 ? -17.040 -8.980 12.779 1.00 85.38 132 TRP A C 1
ATOM 1003 O O . TRP A 1 132 ? -18.047 -8.280 12.891 1.00 85.38 132 TRP A O 1
ATOM 1013 N N . SER A 1 133 ? -16.529 -9.691 13.782 1.00 82.81 133 SER A N 1
ATOM 1014 C CA . SER A 1 133 ? -17.141 -9.783 15.109 1.00 82.81 133 SER A CA 1
ATOM 1015 C C . SER A 1 133 ? -17.210 -8.432 15.824 1.00 82.81 133 SER A C 1
ATOM 1017 O O . SER A 1 133 ? -18.242 -8.097 16.398 1.00 82.81 133 SER A O 1
ATOM 1019 N N . LEU A 1 134 ? -16.159 -7.608 15.758 1.00 79.00 134 LEU A N 1
ATOM 1020 C CA . LEU A 1 134 ? -16.144 -6.294 16.411 1.00 79.00 134 LEU A CA 1
ATOM 1021 C C . LEU A 1 134 ? -17.004 -5.249 15.701 1.00 79.00 134 LEU A C 1
ATOM 1023 O O . LEU A 1 134 ? -17.465 -4.311 16.339 1.00 79.00 134 LEU A O 1
ATOM 1027 N N . TYR A 1 135 ? -17.188 -5.345 14.389 1.00 84.62 135 TYR A N 1
ATOM 1028 C CA . TYR A 1 135 ? -17.819 -4.266 13.634 1.00 84.62 135 TYR A CA 1
ATOM 1029 C C . TYR A 1 135 ? -19.095 -4.712 12.928 1.00 84.62 135 TYR A C 1
ATOM 1031 O O . TYR A 1 135 ? -20.165 -4.183 13.211 1.00 84.62 135 TYR A O 1
ATOM 1039 N N . MET A 1 136 ? -19.010 -5.700 12.038 1.00 83.75 136 MET A N 1
ATOM 1040 C CA . MET A 1 136 ? -20.132 -6.107 11.186 1.00 83.75 136 MET A CA 1
ATOM 1041 C C . MET A 1 136 ? -21.273 -6.762 11.966 1.00 83.75 136 MET A C 1
ATOM 1043 O O . MET A 1 136 ? -22.430 -6.427 11.730 1.00 83.75 136 MET A O 1
ATOM 1047 N N . ASP A 1 137 ? -20.983 -7.627 12.937 1.00 81.69 137 ASP A N 1
ATOM 1048 C CA . ASP A 1 137 ? -22.041 -8.291 13.717 1.00 81.69 137 ASP A CA 1
ATOM 1049 C C . ASP A 1 137 ? -22.808 -7.320 14.634 1.00 81.69 137 ASP A C 1
ATOM 1051 O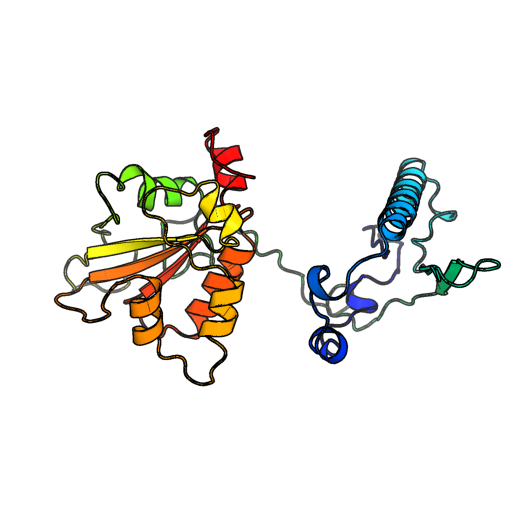 O . ASP A 1 137 ? -23.950 -7.579 15.029 1.00 81.69 137 ASP A O 1
ATOM 1055 N N . ASN A 1 138 ? -22.199 -6.169 14.930 1.00 75.62 138 ASN A N 1
ATOM 1056 C CA . ASN A 1 138 ? -22.728 -5.153 15.835 1.00 75.62 138 ASN A CA 1
ATOM 1057 C C . ASN A 1 138 ? -23.341 -3.945 15.105 1.00 75.62 138 ASN A C 1
ATOM 1059 O O . ASN A 1 138 ? -23.903 -3.058 15.748 1.00 75.62 138 ASN A O 1
ATOM 1063 N N . ILE A 1 139 ? -23.300 -3.912 13.768 1.00 71.88 139 ILE A N 1
ATOM 1064 C CA . ILE A 1 139 ? -23.786 -2.783 12.967 1.00 71.88 139 ILE A CA 1
ATOM 1065 C C . ILE A 1 139 ? -25.277 -2.907 12.637 1.00 71.88 139 ILE A C 1
ATOM 1067 O O . ILE A 1 139 ? -25.681 -3.060 11.488 1.00 71.88 139 ILE A O 1
ATOM 1071 N N . LYS A 1 140 ? -26.134 -2.898 13.662 1.00 57.22 140 LYS A N 1
ATOM 1072 C CA . LYS A 1 140 ? -27.581 -3.063 13.442 1.00 57.22 140 LYS A CA 1
ATOM 1073 C C . LYS A 1 140 ? -28.306 -1.758 13.106 1.00 57.22 140 LYS A C 1
ATOM 1075 O O . LYS A 1 140 ? -29.168 -1.814 12.247 1.00 57.22 140 LYS A O 1
ATOM 1080 N N . ASP A 1 141 ? -27.897 -0.607 13.657 1.00 52.16 141 ASP A N 1
ATOM 1081 C CA . ASP A 1 141 ? -28.507 0.710 13.370 1.00 52.16 141 ASP A CA 1
ATOM 1082 C C . ASP A 1 141 ? -27.553 1.895 13.685 1.00 52.16 141 ASP A C 1
ATOM 1084 O O . ASP A 1 141 ? -27.860 2.769 14.493 1.00 52.16 141 ASP A O 1
ATOM 1088 N N . GLY A 1 142 ? -26.358 1.942 13.080 1.00 59.06 142 GLY A N 1
ATOM 1089 C CA . GLY A 1 142 ? -25.428 3.078 13.235 1.00 59.06 142 GLY A CA 1
ATOM 1090 C C . GLY A 1 142 ? -24.018 2.687 13.678 1.00 59.06 142 GLY A C 1
ATOM 1091 O O . GLY A 1 142 ? -23.506 1.658 13.257 1.00 59.06 142 GLY A O 1
ATOM 1092 N N . ILE A 1 143 ? -23.353 3.533 14.471 1.00 61.09 143 ILE A N 1
ATOM 1093 C CA . ILE A 1 143 ? -21.990 3.270 14.966 1.00 61.09 143 ILE A CA 1
ATOM 1094 C C . ILE A 1 143 ? -22.065 2.184 16.057 1.00 61.09 143 ILE A C 1
ATOM 1096 O O . ILE A 1 143 ? -22.771 2.406 17.039 1.00 61.09 143 ILE A O 1
ATOM 1100 N N . PRO A 1 144 ? -21.363 1.041 15.922 1.00 60.78 144 PRO A N 1
ATOM 1101 C CA . PRO A 1 144 ? -21.427 -0.029 16.913 1.00 60.78 144 PRO A CA 1
ATOM 1102 C C . PRO A 1 144 ? -20.817 0.395 18.258 1.00 60.78 144 PRO A C 1
ATOM 1104 O O . PRO A 1 144 ? -19.704 0.927 18.322 1.00 60.78 144 PRO A O 1
ATOM 1107 N N . GLU A 1 145 ? -21.540 0.119 19.342 1.00 59.19 145 GLU A N 1
ATOM 1108 C CA . GLU A 1 145 ? -21.069 0.257 20.723 1.00 59.19 145 GLU A CA 1
ATOM 1109 C C . GLU A 1 145 ? -20.939 -1.135 21.340 1.00 59.19 145 GLU A C 1
ATOM 1111 O O . GLU A 1 145 ? -21.899 -1.906 21.362 1.00 59.19 145 GLU A O 1
ATOM 1116 N N . ILE A 1 146 ? -19.745 -1.474 21.829 1.00 60.00 146 ILE A N 1
ATOM 1117 C CA . ILE A 1 146 ? -19.459 -2.787 22.411 1.00 60.00 146 ILE A CA 1
ATOM 1118 C C . ILE A 1 146 ? -18.998 -2.620 23.853 1.00 60.00 146 ILE A C 1
ATOM 1120 O O . ILE A 1 146 ? -18.085 -1.853 24.161 1.00 60.00 146 ILE A O 1
ATOM 1124 N N . ARG A 1 147 ? -19.606 -3.403 24.748 1.00 53.97 147 ARG A N 1
ATOM 1125 C CA . ARG A 1 147 ? -19.063 -3.652 26.086 1.00 53.97 147 ARG A CA 1
ATOM 1126 C C . ARG A 1 147 ? -17.955 -4.685 25.960 1.00 53.97 147 ARG A C 1
ATOM 1128 O O . ARG A 1 147 ? -18.227 -5.875 25.827 1.00 53.97 147 ARG A O 1
ATOM 1135 N N . LEU A 1 148 ? -16.711 -4.222 25.942 1.00 54.25 148 LEU A N 1
ATOM 1136 C CA . LEU A 1 148 ? -15.564 -5.120 25.925 1.00 54.25 148 LEU A CA 1
ATOM 1137 C C . LEU A 1 148 ? -15.269 -5.555 27.363 1.00 54.25 148 LEU A C 1
ATOM 1139 O O . LEU A 1 148 ? -14.740 -4.781 28.162 1.00 54.25 148 LEU A O 1
ATOM 1143 N N . ASN A 1 149 ? -15.592 -6.811 27.684 1.00 45.31 149 ASN A N 1
ATOM 1144 C CA . ASN A 1 149 ? -15.141 -7.452 28.917 1.00 45.31 149 ASN A CA 1
ATOM 1145 C C . ASN A 1 149 ? -13.631 -7.705 28.831 1.00 45.31 149 ASN A C 1
ATOM 1147 O O . ASN A 1 149 ? -13.179 -8.731 28.349 1.00 45.31 149 ASN A O 1
ATOM 1151 N N . ARG A 1 150 ? -12.869 -6.705 29.273 1.00 48.31 150 ARG A N 1
ATOM 1152 C CA . ARG A 1 150 ? -11.619 -6.783 30.044 1.00 48.31 150 ARG A CA 1
ATOM 1153 C C . ARG A 1 150 ? -10.621 -7.934 29.779 1.00 48.31 150 ARG A C 1
ATOM 1155 O O . ARG A 1 150 ? -9.964 -8.354 30.721 1.00 48.31 150 ARG A O 1
ATOM 1162 N N . ASP A 1 151 ? -10.347 -8.284 28.525 1.00 42.69 151 ASP A N 1
ATOM 1163 C CA . ASP A 1 151 ? -9.071 -8.931 28.140 1.00 42.69 151 ASP A CA 1
ATOM 1164 C C . ASP A 1 151 ? -7.900 -7.912 28.063 1.00 42.69 151 ASP A C 1
ATOM 1166 O O . ASP A 1 151 ? -6.800 -8.231 27.629 1.00 42.69 151 ASP A O 1
ATOM 1170 N N . LEU A 1 152 ? -8.120 -6.658 28.502 1.00 44.47 152 LEU A N 1
ATOM 1171 C CA . LEU A 1 152 ? -7.251 -5.496 28.232 1.00 44.47 152 LEU A CA 1
ATOM 1172 C C . LEU A 1 152 ? -6.746 -4.722 29.468 1.00 44.47 152 LEU A C 1
ATOM 1174 O O . LEU A 1 152 ? -6.364 -3.558 29.322 1.00 44.47 152 LEU A O 1
ATOM 1178 N N . LYS A 1 153 ? -6.728 -5.285 30.688 1.00 40.44 153 LYS A N 1
ATOM 1179 C CA . LYS A 1 153 ? -6.011 -4.644 31.819 1.00 40.44 153 LYS A CA 1
ATOM 1180 C C . LYS A 1 153 ? -5.289 -5.633 32.747 1.00 40.44 153 LYS A C 1
ATOM 1182 O O . LYS A 1 153 ? -5.934 -6.539 33.268 1.00 40.44 153 LYS A O 1
ATOM 1187 N N . PRO A 1 154 ? -4.017 -5.360 33.100 1.00 33.75 154 PRO A N 1
ATOM 1188 C CA . PRO A 1 154 ? -3.360 -5.906 34.278 1.00 33.75 154 PRO A CA 1
ATOM 1189 C C . PRO A 1 154 ? -3.661 -5.010 35.492 1.00 33.75 154 PRO A C 1
ATOM 1191 O O . PRO A 1 154 ? -2.803 -4.250 35.925 1.00 33.75 154 PRO A O 1
ATOM 1194 N N . SER A 1 155 ? -4.888 -5.031 36.015 1.00 36.16 155 SER A N 1
ATOM 1195 C CA . SER A 1 155 ? -5.153 -4.703 37.429 1.00 36.16 155 SER A CA 1
ATOM 1196 C C . SER A 1 155 ? -6.622 -4.899 37.792 1.00 36.16 155 SER A C 1
ATOM 1198 O O . SER A 1 155 ? -7.542 -4.416 37.128 1.00 36.16 155 SER A O 1
ATOM 1200 N N . GLU A 1 156 ? -6.838 -5.613 38.888 1.00 41.41 156 GLU A N 1
ATOM 1201 C CA . GLU A 1 156 ? -8.123 -5.772 39.559 1.00 41.41 156 GLU A CA 1
ATOM 1202 C C . GLU A 1 156 ? -8.613 -4.392 40.049 1.00 41.41 156 GLU A C 1
ATOM 1204 O O . GLU A 1 156 ? -7.813 -3.601 40.535 1.00 41.41 156 GLU A O 1
ATOM 1209 N N . ASN A 1 157 ? -9.914 -4.101 39.917 1.00 44.06 157 ASN A N 1
ATOM 1210 C CA . ASN A 1 157 ? -10.607 -2.845 40.297 1.00 44.06 157 ASN A CA 1
ATOM 1211 C C . ASN A 1 157 ? -10.727 -1.726 39.236 1.00 44.06 157 ASN A C 1
ATOM 1213 O O . ASN A 1 157 ? -10.064 -0.698 39.309 1.00 44.06 157 ASN A O 1
ATOM 1217 N N . SER A 1 158 ? -11.665 -1.878 38.293 1.00 44.12 158 SER A N 1
ATOM 1218 C CA . SER A 1 158 ? -12.428 -0.774 37.675 1.00 44.12 158 SER A CA 1
ATOM 1219 C C . SER A 1 158 ? -13.566 -1.357 36.824 1.00 44.12 158 SER A C 1
ATOM 1221 O O . SER A 1 158 ? -13.324 -2.312 36.088 1.00 44.12 158 SER A O 1
ATOM 1223 N N . SER A 1 159 ? -14.759 -0.774 36.932 1.00 50.31 159 SER A N 1
ATOM 1224 C CA . SER A 1 159 ? -16.025 -1.084 36.240 1.00 50.31 159 SER A CA 1
ATOM 1225 C C . SER A 1 159 ? -15.932 -1.277 34.715 1.00 50.31 159 SER A C 1
ATOM 1227 O O . SER A 1 159 ? -15.024 -0.740 34.081 1.00 50.31 159 SER A O 1
ATOM 1229 N N . ASP A 1 160 ? -16.897 -2.011 34.143 1.00 54.53 160 ASP A N 1
ATOM 1230 C CA . ASP A 1 160 ? -17.067 -2.240 32.698 1.00 54.53 160 ASP A CA 1
ATOM 1231 C C . ASP A 1 160 ? -17.012 -0.918 31.910 1.00 54.53 160 ASP A C 1
ATOM 1233 O O . ASP A 1 160 ? -17.819 -0.017 32.136 1.00 54.53 160 ASP A O 1
ATOM 1237 N N . LEU A 1 161 ? -16.054 -0.799 30.986 1.00 58.25 161 LEU A N 1
ATOM 1238 C CA . LEU A 1 161 ? -15.907 0.357 30.098 1.00 58.25 161 LEU A CA 1
ATOM 1239 C C . LEU A 1 161 ? -16.629 0.065 28.778 1.00 58.25 161 LEU A C 1
ATOM 1241 O O . LEU A 1 161 ? -16.403 -0.972 28.147 1.00 58.25 161 LEU A O 1
ATOM 1245 N N . ILE A 1 162 ? -17.497 0.979 28.353 1.00 65.06 162 ILE A N 1
ATOM 1246 C CA . ILE A 1 162 ? -18.184 0.890 27.060 1.00 65.06 162 ILE A CA 1
ATOM 1247 C C . ILE A 1 162 ? -17.236 1.446 25.997 1.00 65.06 162 ILE A C 1
ATOM 1249 O O . ILE A 1 162 ? -16.710 2.542 26.157 1.00 65.06 162 ILE A O 1
ATOM 1253 N N . TYR A 1 163 ? -16.992 0.712 24.914 1.00 71.56 163 TYR A N 1
ATOM 1254 C CA . TYR A 1 163 ? -16.176 1.204 23.807 1.00 71.56 163 TYR A CA 1
ATOM 1255 C C . TYR A 1 163 ? -17.038 1.500 22.583 1.00 71.56 163 TYR A C 1
ATOM 1257 O O . TYR A 1 163 ? -17.802 0.651 22.120 1.00 71.56 163 TYR A O 1
ATOM 1265 N N . LYS A 1 164 ? -16.872 2.696 22.017 1.00 77.12 164 LYS A N 1
ATOM 1266 C CA . LYS A 1 164 ? -17.481 3.078 20.741 1.00 77.12 164 LYS A CA 1
ATOM 1267 C C . LYS A 1 164 ? -16.534 2.740 19.596 1.00 77.12 164 LYS A C 1
ATOM 1269 O O . LYS A 1 164 ? -15.399 3.219 19.575 1.00 77.12 164 LYS A O 1
ATOM 1274 N N . ILE A 1 165 ? -16.989 1.933 18.641 1.00 82.69 165 ILE A N 1
ATOM 1275 C CA . ILE A 1 165 ? -16.155 1.456 17.535 1.00 82.69 165 ILE A CA 1
ATOM 1276 C C . ILE A 1 165 ? -16.466 2.255 16.275 1.00 82.69 165 ILE A C 1
ATOM 1278 O O . ILE A 1 165 ? -17.563 2.195 15.727 1.00 82.69 165 ILE A O 1
ATOM 1282 N N . ILE A 1 166 ? -15.469 2.980 15.778 1.00 86.06 166 ILE A N 1
ATOM 1283 C CA . ILE A 1 166 ? -15.577 3.821 14.590 1.00 86.06 166 ILE A CA 1
ATOM 1284 C C . ILE A 1 166 ? -14.695 3.229 13.491 1.00 86.06 166 ILE A C 1
ATOM 1286 O O . ILE A 1 166 ? -13.473 3.160 13.627 1.00 86.06 166 ILE A O 1
ATOM 1290 N N . LEU A 1 167 ? -15.309 2.831 12.377 1.00 90.19 167 LEU A N 1
ATOM 1291 C CA . LEU A 1 167 ? -14.581 2.416 11.182 1.00 90.19 167 LEU A CA 1
ATOM 1292 C C . LEU A 1 167 ? -14.237 3.638 10.331 1.00 90.19 167 LEU A C 1
ATOM 1294 O O . LEU A 1 167 ? -15.109 4.403 9.932 1.00 90.19 167 LEU A O 1
ATOM 1298 N N . VAL A 1 168 ? -12.961 3.788 10.014 1.00 92.31 168 VAL A N 1
ATOM 1299 C CA . VAL A 1 168 ? -12.398 4.857 9.202 1.00 92.31 168 VAL A CA 1
ATOM 1300 C C . VAL A 1 168 ? -11.865 4.268 7.900 1.00 92.31 168 VAL A C 1
ATOM 1302 O O . VAL A 1 168 ? -10.935 3.459 7.890 1.00 92.31 168 VAL A O 1
ATOM 1305 N N . ASP A 1 169 ? -12.438 4.687 6.779 1.00 93.06 169 ASP A N 1
ATOM 1306 C CA . ASP A 1 169 ? -11.971 4.313 5.449 1.00 93.06 169 ASP A CA 1
ATOM 1307 C C . ASP A 1 169 ? -10.920 5.318 4.965 1.00 93.06 169 ASP A C 1
ATOM 1309 O O . ASP A 1 169 ? -11.221 6.488 4.708 1.00 93.06 169 ASP A O 1
ATOM 1313 N N . SER A 1 170 ? -9.675 4.853 4.846 1.00 93.38 170 SER A N 1
ATOM 1314 C CA . SER A 1 170 ? -8.530 5.675 4.449 1.00 93.38 170 SER A CA 1
ATOM 1315 C C . SER A 1 170 ? -8.243 5.667 2.948 1.00 93.38 170 SER A C 1
ATOM 1317 O O . SER A 1 170 ? -7.213 6.195 2.509 1.00 93.38 170 SER A O 1
ATOM 1319 N N . ARG A 1 171 ? -9.140 5.092 2.132 1.00 92.00 171 ARG A N 1
ATOM 1320 C CA . ARG A 1 171 ? -9.064 5.184 0.665 1.00 92.00 171 ARG A CA 1
ATOM 1321 C C . ARG A 1 171 ? -9.349 6.615 0.179 1.00 92.00 171 ARG A C 1
ATOM 1323 O O . ARG A 1 171 ? -9.979 7.405 0.881 1.00 92.00 171 ARG A O 1
ATOM 1330 N N . PRO A 1 172 ? -8.941 6.961 -1.056 1.00 90.19 172 PRO A N 1
ATOM 1331 C CA . PRO A 1 172 ? -9.368 8.202 -1.696 1.00 90.19 172 PRO A CA 1
ATOM 1332 C C . PRO A 1 172 ? -10.897 8.313 -1.763 1.00 90.19 172 PRO A C 1
ATOM 1334 O O . PRO A 1 172 ? -11.582 7.315 -2.003 1.00 90.19 172 PRO A O 1
ATOM 1337 N N . ARG A 1 173 ? -11.434 9.537 -1.647 1.00 89.06 173 ARG A N 1
ATOM 1338 C CA . ARG A 1 173 ? -12.891 9.795 -1.608 1.00 89.06 173 ARG A CA 1
ATOM 1339 C C . ARG A 1 173 ? -13.661 9.177 -2.777 1.00 89.06 173 ARG A C 1
ATOM 1341 O O . ARG A 1 173 ? -14.778 8.714 -2.587 1.00 89.06 173 ARG A O 1
ATOM 1348 N N . GLY A 1 174 ? -13.056 9.122 -3.966 1.00 86.25 174 GLY A N 1
ATOM 1349 C CA . GLY A 1 174 ? -13.659 8.461 -5.125 1.00 86.25 174 GLY A CA 1
ATOM 1350 C C . GLY A 1 174 ? -13.934 6.973 -4.879 1.00 86.25 174 GLY A C 1
ATOM 1351 O O . GLY A 1 174 ? -15.040 6.513 -5.130 1.00 86.25 174 GLY A O 1
ATOM 1352 N N . GLN A 1 175 ? -12.972 6.229 -4.319 1.00 88.44 175 GLN A N 1
ATOM 1353 C CA . GLN A 1 175 ? -13.152 4.804 -3.996 1.00 88.44 175 GLN A CA 1
ATOM 1354 C C . GLN A 1 175 ? -14.180 4.593 -2.884 1.00 88.44 175 GLN A C 1
ATOM 1356 O O . GLN A 1 175 ? -14.956 3.646 -2.950 1.00 88.44 175 GLN A O 1
ATOM 1361 N N . TYR A 1 176 ? -14.207 5.485 -1.893 1.00 89.19 176 TYR A N 1
ATOM 1362 C CA . TYR A 1 176 ? -15.226 5.472 -0.846 1.00 89.19 176 TYR A CA 1
ATOM 1363 C C . TYR A 1 176 ? -16.640 5.666 -1.421 1.00 89.19 176 TYR A C 1
ATOM 1365 O O . TYR A 1 176 ? -17.561 4.934 -1.062 1.00 89.19 176 TYR A O 1
ATOM 1373 N N . ALA A 1 177 ? -16.806 6.606 -2.359 1.00 86.56 177 ALA A N 1
ATOM 1374 C CA . ALA A 1 177 ? -18.088 6.899 -2.999 1.00 86.56 177 ALA A CA 1
ATOM 1375 C C . ALA A 1 177 ? -18.629 5.737 -3.852 1.00 86.56 177 ALA A C 1
ATOM 1377 O O . ALA A 1 177 ? -19.840 5.563 -3.936 1.00 86.56 177 ALA A O 1
ATOM 1378 N N . PHE A 1 178 ? -17.753 4.915 -4.445 1.00 85.00 178 PHE A N 1
ATOM 1379 C CA . PHE A 1 178 ? -18.166 3.701 -5.168 1.00 85.00 178 PHE A CA 1
ATOM 1380 C C . PHE A 1 178 ? -18.729 2.607 -4.254 1.00 85.00 178 PHE A C 1
ATOM 1382 O O . PHE A 1 178 ? -19.438 1.717 -4.724 1.00 85.00 178 PHE A O 1
ATOM 1389 N N . GLY A 1 179 ? -18.416 2.663 -2.963 1.00 84.75 179 GLY A N 1
ATOM 1390 C CA . GLY A 1 179 ? -18.973 1.782 -1.952 1.00 84.75 179 GLY A CA 1
ATOM 1391 C C . GLY A 1 179 ? -18.004 1.557 -0.800 1.00 84.75 179 GLY A C 1
ATOM 1392 O O . GLY A 1 179 ? -16.786 1.486 -0.975 1.00 84.75 179 GLY A O 1
ATOM 1393 N N . HIS A 1 180 ? -18.563 1.438 0.393 1.00 88.88 180 HIS A N 1
ATOM 1394 C CA . HIS A 1 180 ? -17.858 1.295 1.662 1.00 88.88 180 HIS A CA 1
ATOM 1395 C C . HIS A 1 180 ? -18.709 0.450 2.613 1.00 88.88 180 HIS A C 1
ATOM 1397 O O . HIS A 1 180 ? -19.882 0.187 2.336 1.00 88.88 180 HIS A O 1
ATOM 1403 N N . PHE A 1 181 ? -18.115 -0.005 3.716 1.00 87.62 181 PHE A N 1
ATOM 1404 C CA . PHE A 1 181 ? -18.890 -0.658 4.768 1.00 87.62 181 PHE A CA 1
ATOM 1405 C C . PHE A 1 181 ? -19.920 0.313 5.366 1.00 87.62 181 PHE A C 1
ATOM 1407 O O . PHE A 1 181 ? -19.608 1.499 5.505 1.00 87.62 181 PHE A O 1
ATOM 1414 N N . PRO A 1 182 ? -21.124 -0.164 5.731 1.00 84.38 182 PRO A N 1
ATOM 1415 C CA . PRO A 1 182 ? -22.106 0.654 6.437 1.00 84.38 182 PRO A CA 1
ATOM 1416 C C . PRO A 1 182 ? -21.465 1.329 7.651 1.00 84.38 182 PRO A C 1
ATOM 1418 O O . PRO A 1 182 ? -20.595 0.733 8.271 1.00 84.38 182 PRO A O 1
ATOM 1421 N N . GLY A 1 183 ? -21.840 2.573 7.955 1.00 81.12 183 GLY A N 1
ATOM 1422 C CA . GLY A 1 183 ? -21.326 3.310 9.118 1.00 81.12 183 GLY A CA 1
ATOM 1423 C C . GLY A 1 183 ? -19.839 3.700 9.079 1.00 81.12 183 GLY A C 1
ATOM 1424 O O . GLY A 1 183 ? -19.369 4.324 10.032 1.00 81.12 183 GLY A O 1
ATOM 1425 N N . ALA A 1 184 ? -19.093 3.364 8.019 1.00 87.75 184 ALA A N 1
ATOM 1426 C CA . ALA A 1 184 ? -17.710 3.804 7.865 1.00 87.75 184 ALA A CA 1
ATOM 1427 C C . ALA A 1 184 ? -17.640 5.323 7.646 1.00 87.75 184 ALA A C 1
ATOM 1429 O O . ALA A 1 184 ? -18.519 5.909 7.021 1.00 87.75 184 ALA A O 1
ATOM 1430 N N . ILE A 1 185 ? -16.571 5.959 8.119 1.00 89.06 185 ILE A N 1
ATOM 1431 C CA . ILE A 1 185 ? -16.304 7.388 7.940 1.00 89.06 185 ILE A CA 1
ATOM 1432 C C . ILE A 1 185 ? -15.137 7.559 6.968 1.00 89.06 185 ILE A C 1
ATOM 1434 O O . ILE A 1 185 ? -14.076 6.961 7.135 1.00 89.06 185 ILE A O 1
ATOM 1438 N N . SER A 1 186 ? -15.310 8.400 5.950 1.00 91.25 186 SER A N 1
ATOM 1439 C CA . SER A 1 186 ? -14.246 8.715 4.992 1.00 91.25 186 SER A CA 1
ATOM 1440 C C . SER A 1 186 ? -13.203 9.659 5.604 1.00 91.25 186 SER A C 1
ATOM 1442 O O . SER A 1 186 ? -13.444 10.865 5.705 1.00 91.25 186 SER A O 1
ATOM 1444 N N . TRP A 1 187 ? -11.992 9.159 5.856 1.00 92.19 187 TRP A N 1
ATOM 1445 C CA . TRP A 1 187 ? -10.825 9.977 6.208 1.00 92.19 187 TRP A CA 1
ATOM 1446 C C . TRP A 1 187 ? -9.601 9.516 5.401 1.00 92.19 187 TRP A C 1
ATOM 1448 O O . TRP A 1 187 ? -8.799 8.713 5.879 1.00 92.19 187 TRP A O 1
ATOM 1458 N N . PRO A 1 188 ? -9.455 9.996 4.149 1.00 91.94 188 PRO A N 1
ATOM 1459 C CA . PRO A 1 188 ? -8.372 9.578 3.265 1.00 91.94 188 PRO A CA 1
ATOM 1460 C C . PRO A 1 188 ? -7.003 9.812 3.899 1.00 91.94 188 PRO A C 1
ATOM 1462 O O . PRO A 1 188 ? -6.780 10.852 4.518 1.00 91.94 188 PRO A O 1
ATOM 1465 N N . PHE A 1 189 ? -6.072 8.884 3.684 1.00 88.69 189 PHE A N 1
ATOM 1466 C CA . PHE A 1 189 ? -4.750 8.945 4.307 1.00 88.69 189 PHE A CA 1
ATOM 1467 C C . PHE A 1 189 ? -3.980 10.244 3.993 1.00 88.69 189 PHE A C 1
ATOM 1469 O O . PHE A 1 189 ? -3.404 10.839 4.892 1.00 88.69 189 PHE A O 1
ATOM 1476 N N . GLU A 1 190 ? -4.067 10.750 2.762 1.00 83.44 190 GLU A N 1
ATOM 1477 C CA . GLU A 1 190 ? -3.457 12.035 2.368 1.00 83.44 190 GLU A CA 1
ATOM 1478 C C . GLU A 1 190 ? -4.022 13.220 3.174 1.00 83.44 190 GLU A C 1
ATOM 1480 O O . GLU A 1 190 ? -3.313 14.162 3.507 1.00 83.44 190 GLU A O 1
ATOM 1485 N N . CYS A 1 191 ? -5.315 13.176 3.521 1.00 85.56 191 CYS A N 1
ATOM 1486 C CA . CYS A 1 191 ? -5.920 14.194 4.379 1.00 85.56 191 CYS A CA 1
ATOM 1487 C C . CYS A 1 191 ? -5.450 14.057 5.828 1.00 85.56 191 CYS A C 1
ATOM 1489 O O . CYS A 1 191 ? -5.318 15.075 6.494 1.00 85.56 191 CYS A O 1
ATOM 1491 N N . MET A 1 192 ? -5.210 12.832 6.307 1.00 84.44 192 MET A N 1
ATOM 1492 C CA . MET A 1 192 ? -4.640 12.614 7.637 1.00 84.44 192 MET A CA 1
ATOM 1493 C C . MET A 1 192 ? -3.230 13.185 7.725 1.00 84.44 192 MET A C 1
ATOM 1495 O O . MET A 1 192 ? -2.958 13.923 8.657 1.00 84.44 192 MET A O 1
ATOM 1499 N N . GLU A 1 193 ? -2.359 12.894 6.754 1.00 82.00 193 GLU A N 1
ATOM 1500 C CA . GLU A 1 193 ? -0.997 13.449 6.732 1.00 82.00 193 GLU A CA 1
ATOM 1501 C C . GLU A 1 193 ? -1.029 14.981 6.861 1.00 82.00 193 GLU A C 1
ATOM 1503 O O . GLU A 1 193 ? -0.332 15.526 7.706 1.00 82.00 193 GLU A O 1
ATOM 1508 N N . ASN A 1 194 ? -1.939 15.652 6.146 1.00 82.62 194 ASN A N 1
ATOM 1509 C CA . ASN A 1 194 ? -2.119 17.103 6.253 1.00 82.62 194 ASN A CA 1
ATOM 1510 C C . ASN A 1 194 ? -2.737 17.563 7.587 1.00 82.62 194 ASN A C 1
ATOM 1512 O O . ASN A 1 194 ? -2.375 18.618 8.098 1.00 82.62 194 ASN A O 1
ATOM 1516 N N . ASP A 1 195 ? -3.700 16.818 8.142 1.00 81.06 195 ASP A N 1
ATOM 1517 C CA . ASP A 1 195 ? -4.332 17.164 9.424 1.00 81.06 195 ASP A CA 1
ATOM 1518 C C . ASP A 1 195 ? -3.322 17.051 10.595 1.00 81.06 195 ASP A C 1
ATOM 1520 O O . ASP A 1 195 ? -3.493 17.720 11.612 1.00 81.06 195 ASP A O 1
ATOM 1524 N N . PHE A 1 196 ? -2.267 16.239 10.446 1.00 78.69 196 PHE A N 1
ATOM 1525 C CA . PHE A 1 196 ? -1.229 15.981 11.455 1.00 78.69 196 PHE A CA 1
ATOM 1526 C C . PHE A 1 196 ? 0.124 16.662 11.167 1.00 78.69 196 PHE A C 1
ATOM 1528 O O . PHE A 1 196 ? 1.088 16.416 11.887 1.00 78.69 196 PHE A O 1
ATOM 1535 N N . ASP A 1 197 ? 0.199 17.531 10.155 1.00 74.38 197 ASP A N 1
ATOM 1536 C CA . ASP A 1 197 ? 1.445 18.175 9.702 1.00 74.38 197 ASP A CA 1
ATOM 1537 C C . ASP A 1 197 ? 1.992 19.237 10.688 1.00 74.38 197 ASP A C 1
ATOM 1539 O O . ASP A 1 197 ? 3.116 19.714 10.553 1.00 74.38 197 ASP A O 1
ATOM 1543 N N . SER A 1 198 ? 1.220 19.623 11.713 1.00 65.88 198 SER A N 1
ATOM 1544 C CA . SER A 1 198 ? 1.648 20.600 12.722 1.00 65.88 198 SER A CA 1
ATOM 1545 C C . SER A 1 198 ? 2.492 19.983 13.850 1.00 65.88 198 SER A C 1
ATOM 1547 O O . SER A 1 198 ? 2.328 18.821 14.217 1.00 65.88 198 SER A O 1
ATOM 1549 N N . GLU A 1 199 ? 3.361 20.793 14.476 1.00 62.59 199 GLU A N 1
ATOM 1550 C CA . GLU A 1 199 ? 4.155 20.380 15.653 1.00 62.59 199 GLU A CA 1
ATOM 1551 C C . GLU A 1 199 ? 3.281 19.961 16.854 1.00 62.59 199 GLU A C 1
ATOM 1553 O O . GLU A 1 199 ? 3.712 19.169 17.692 1.00 62.59 199 GLU A O 1
ATOM 1558 N N . CYS A 1 200 ? 2.044 20.468 16.932 1.00 60.12 200 CYS A N 1
ATOM 1559 C CA . CYS A 1 200 ? 1.054 20.094 17.940 1.00 60.12 200 CYS A CA 1
ATOM 1560 C C . CYS A 1 200 ? -0.355 20.082 17.315 1.00 60.12 200 CYS A C 1
ATOM 1562 O O . CYS A 1 200 ? -1.019 21.123 17.263 1.00 60.12 200 CYS A O 1
ATOM 1564 N N . PRO A 1 201 ? -0.812 18.940 16.779 1.00 71.62 201 PRO A N 1
ATOM 1565 C CA . PRO A 1 201 ? -2.152 18.827 16.224 1.00 71.62 201 PRO A CA 1
ATOM 1566 C C . PRO A 1 201 ? -3.187 18.777 17.351 1.00 71.62 201 PRO A C 1
ATOM 1568 O O . PRO A 1 201 ? -3.080 17.974 18.280 1.00 71.62 201 PRO A O 1
ATOM 1571 N N . ASP A 1 202 ? -4.212 19.627 17.255 1.00 76.06 202 ASP A N 1
ATOM 1572 C CA . ASP A 1 202 ? -5.373 19.599 18.147 1.00 76.06 202 ASP A CA 1
ATOM 1573 C C . ASP A 1 202 ? -6.238 18.377 17.804 1.00 76.06 202 ASP A C 1
ATOM 1575 O O . ASP A 1 202 ? -7.132 18.418 16.952 1.00 76.06 202 ASP A O 1
ATOM 1579 N N . LEU A 1 203 ? -5.900 17.253 18.441 1.00 74.94 203 LEU A N 1
ATOM 1580 C CA . LEU A 1 203 ? -6.592 15.976 18.301 1.00 74.94 203 LEU A CA 1
ATOM 1581 C C . LEU A 1 203 ? -8.111 16.129 18.508 1.00 74.94 203 LEU A C 1
ATOM 1583 O O . LEU A 1 203 ? -8.844 15.726 17.604 1.00 74.94 203 LEU A O 1
ATOM 1587 N N . PRO A 1 204 ? -8.610 16.750 19.596 1.00 72.56 204 PRO A N 1
ATOM 1588 C CA . PRO A 1 204 ? -10.028 17.072 19.734 1.00 72.56 204 PRO A CA 1
ATOM 1589 C C . PRO A 1 204 ? -10.629 17.763 18.517 1.00 72.56 204 PRO A C 1
ATOM 1591 O O . PRO A 1 204 ? -11.588 17.245 17.942 1.00 72.56 204 PRO A O 1
ATOM 1594 N N . ALA A 1 205 ? -10.062 18.878 18.058 1.00 74.25 205 ALA A N 1
ATOM 1595 C CA . ALA A 1 205 ? -10.622 19.608 16.922 1.00 74.25 205 ALA A CA 1
ATOM 1596 C C . ALA A 1 205 ? -10.662 18.759 15.639 1.00 74.25 205 ALA A C 1
ATOM 1598 O O . ALA A 1 205 ? -11.652 18.783 14.902 1.00 74.25 205 ALA A O 1
ATOM 1599 N N . ILE A 1 206 ? -9.613 17.973 15.381 1.00 78.69 206 ILE A N 1
ATOM 1600 C CA . ILE A 1 206 ? -9.540 17.068 14.227 1.00 78.69 206 ILE A CA 1
ATOM 1601 C C . ILE A 1 206 ? -10.615 15.983 14.330 1.00 78.69 206 ILE A C 1
ATOM 1603 O O . ILE A 1 206 ? -11.340 15.745 13.362 1.00 78.69 206 ILE A O 1
ATOM 1607 N N . PHE A 1 207 ? -10.757 15.349 15.492 1.00 77.00 207 PHE A N 1
ATOM 1608 C CA . PHE A 1 207 ? -11.743 14.294 15.720 1.00 77.00 207 PHE A CA 1
ATOM 1609 C C . PHE A 1 207 ? -13.171 14.829 15.622 1.00 77.00 207 PHE A C 1
ATOM 1611 O O . PHE A 1 207 ? -13.991 14.235 14.925 1.00 77.00 207 PHE A O 1
ATOM 1618 N N . HIS A 1 208 ? -13.458 15.987 16.216 1.00 74.31 208 HIS A N 1
ATOM 1619 C CA . HIS A 1 208 ? -14.744 16.667 16.067 1.00 74.31 208 HIS A CA 1
ATOM 1620 C C . HIS A 1 208 ? -15.056 16.958 14.595 1.00 74.31 208 HIS A C 1
ATOM 1622 O O . HIS A 1 208 ? -16.139 16.633 14.113 1.00 74.31 208 HIS A O 1
ATOM 1628 N N . LYS A 1 209 ? -14.091 17.520 13.858 1.00 78.88 209 LYS A N 1
ATOM 1629 C CA . LYS A 1 209 ? -14.236 17.867 12.437 1.00 78.88 209 LYS A CA 1
ATOM 1630 C C . LYS A 1 209 ? -14.433 16.647 11.537 1.00 78.88 209 LYS A C 1
ATOM 1632 O O . LYS A 1 209 ? -15.116 16.744 10.520 1.00 78.88 209 LYS A O 1
ATOM 1637 N N . ARG A 1 210 ? -13.760 15.532 11.836 1.00 78.88 210 ARG A N 1
ATOM 1638 C CA . ARG A 1 210 ? -13.689 14.358 10.948 1.00 78.88 210 ARG A CA 1
ATOM 1639 C C . ARG A 1 210 ? -14.682 13.268 11.306 1.00 78.88 210 ARG A C 1
ATOM 1641 O O . ARG A 1 210 ? -15.192 12.614 10.405 1.00 78.88 210 ARG A O 1
ATOM 1648 N N . LEU A 1 211 ? -14.943 13.075 12.591 1.00 72.19 211 LEU A N 1
ATOM 1649 C CA . LEU A 1 211 ? -15.769 11.988 13.110 1.00 72.19 211 LEU A CA 1
ATOM 1650 C C . LEU A 1 211 ? -17.131 12.477 13.615 1.00 72.19 211 LEU A C 1
ATOM 1652 O O . LEU A 1 211 ? -17.903 11.660 14.113 1.00 72.19 211 LEU A O 1
ATOM 1656 N N . ASN A 1 212 ? -17.423 13.787 13.532 1.00 65.62 212 ASN A N 1
ATOM 1657 C CA . ASN A 1 212 ? -18.626 14.419 14.098 1.00 65.62 212 ASN A CA 1
ATOM 1658 C C . ASN A 1 212 ? -18.889 13.998 15.556 1.00 65.62 212 ASN A C 1
ATOM 1660 O O . ASN A 1 212 ? -20.033 13.902 15.991 1.00 65.62 212 ASN A O 1
ATOM 1664 N N . THR A 1 213 ? -17.827 13.686 16.299 1.00 61.75 213 THR A N 1
ATOM 1665 C CA . THR A 1 213 ? -17.901 13.160 17.661 1.00 61.75 213 THR A CA 1
ATOM 1666 C C . THR A 1 213 ? -17.215 14.145 18.579 1.00 61.75 213 THR A C 1
ATOM 1668 O O . THR A 1 213 ? -16.071 14.521 18.318 1.00 61.75 213 THR A O 1
ATOM 1671 N N . SER A 1 214 ? -17.906 14.561 19.640 1.00 53.50 214 SER A N 1
ATOM 1672 C CA . SER A 1 214 ? -17.282 15.377 20.662 1.00 53.50 214 SER A CA 1
ATOM 1673 C C . SER A 1 214 ? -16.379 14.556 21.563 1.00 53.50 214 SER A C 1
ATOM 1675 O O . SER A 1 214 ? -16.803 13.527 22.077 1.00 53.50 214 SER A O 1
ATOM 1677 N N . MET A 1 215 ? -15.148 15.025 21.785 1.00 50.66 215 MET A N 1
ATOM 1678 C CA . MET A 1 215 ? -14.240 14.455 22.791 1.00 50.66 215 MET A CA 1
ATOM 1679 C C . MET A 1 215 ? -14.646 14.836 24.229 1.00 50.66 215 MET A C 1
ATOM 1681 O O . MET A 1 215 ? -13.876 14.621 25.161 1.00 50.66 215 MET A O 1
ATOM 1685 N N . GLU A 1 216 ? -15.844 15.391 24.438 1.00 45.56 216 GLU A N 1
ATOM 1686 C CA . GLU A 1 216 ? -16.402 15.560 25.779 1.00 45.56 216 GLU A CA 1
ATOM 1687 C C . GLU A 1 216 ? -16.798 14.188 26.338 1.00 45.56 216 GLU A C 1
ATOM 1689 O O . GLU A 1 216 ? -17.852 13.631 26.033 1.00 45.56 216 GLU A O 1
ATOM 1694 N N . MET A 1 217 ? -15.882 13.627 27.130 1.00 47.62 217 MET A N 1
ATOM 1695 C CA . MET A 1 217 ? -16.000 12.358 27.844 1.00 47.62 217 MET A CA 1
ATOM 1696 C C . MET A 1 217 ? -17.009 12.469 28.997 1.00 47.62 217 MET A C 1
ATOM 1698 O O . MET A 1 217 ? -16.626 12.525 30.167 1.00 47.62 217 MET A O 1
ATOM 1702 N N . SER A 1 218 ? -18.307 12.500 28.700 1.00 39.66 218 SER A N 1
ATOM 1703 C CA . SER A 1 218 ? -19.320 12.233 29.724 1.00 39.66 218 SER A CA 1
ATOM 1704 C C . SER A 1 218 ? -19.403 10.720 29.958 1.00 39.66 218 SER A C 1
ATOM 1706 O O . SER A 1 218 ? -19.842 9.985 29.080 1.00 39.66 218 SER A O 1
ATOM 1708 N N . GLU A 1 219 ? -18.950 10.289 31.138 1.00 44.22 219 GLU A N 1
ATOM 1709 C CA . GLU A 1 219 ? -19.047 8.928 31.694 1.00 44.22 219 GLU A CA 1
ATOM 1710 C C . GLU A 1 219 ? -18.374 7.804 30.873 1.00 44.22 219 GLU A C 1
ATOM 1712 O O . GLU A 1 219 ? -19.004 7.057 30.137 1.00 44.22 219 GLU A O 1
ATOM 1717 N N . ALA A 1 220 ? -17.061 7.637 31.082 1.00 49.59 220 ALA A N 1
ATOM 1718 C CA . ALA A 1 220 ? -16.340 6.358 30.970 1.00 49.59 220 ALA A CA 1
ATOM 1719 C C . ALA A 1 220 ? -16.583 5.512 29.693 1.00 49.59 220 ALA A C 1
ATOM 1721 O O . ALA A 1 220 ? -16.762 4.293 29.781 1.00 49.59 220 ALA A O 1
ATOM 1722 N N . ALA A 1 221 ? -16.528 6.131 28.509 1.00 61.38 221 ALA A N 1
ATOM 1723 C CA . ALA A 1 221 ? -16.548 5.410 27.238 1.00 61.38 221 ALA A CA 1
ATOM 1724 C C . ALA A 1 221 ? -15.263 5.641 26.427 1.00 61.38 221 ALA A C 1
ATOM 1726 O O . ALA A 1 221 ? -14.943 6.771 26.061 1.00 61.38 221 ALA A O 1
ATOM 1727 N N . GLY A 1 222 ? -14.512 4.573 26.154 1.00 72.31 222 GLY A N 1
ATOM 1728 C CA . GLY A 1 222 ? -13.341 4.628 25.276 1.00 72.31 222 GLY A CA 1
ATOM 1729 C C . GLY A 1 222 ? -13.736 4.580 23.795 1.00 72.31 222 GLY A C 1
ATOM 1730 O O . GLY A 1 222 ? -14.840 4.170 23.440 1.00 72.31 222 GLY A O 1
ATOM 1731 N N . ILE A 1 223 ? -12.831 4.963 22.898 1.00 77.56 223 ILE A N 1
ATOM 1732 C CA . ILE A 1 223 ? -13.041 4.947 21.443 1.00 77.56 223 ILE A CA 1
ATOM 1733 C C . ILE A 1 223 ? -12.078 3.945 20.805 1.00 77.56 223 ILE A C 1
ATOM 1735 O O . ILE A 1 223 ? -10.875 3.985 21.051 1.00 77.56 223 ILE A O 1
ATOM 1739 N N . VAL A 1 224 ? -12.586 3.077 19.932 1.00 83.25 224 VAL A N 1
ATOM 1740 C CA . VAL A 1 224 ? -11.766 2.204 19.082 1.00 83.25 224 VAL A CA 1
ATOM 1741 C C . VAL A 1 224 ? -11.913 2.646 17.632 1.00 83.25 224 VAL A C 1
ATOM 1743 O O . VAL A 1 224 ? -12.974 2.516 17.029 1.00 83.25 224 VAL A O 1
ATOM 1746 N N . LEU A 1 225 ? -10.832 3.155 17.055 1.00 87.81 225 LEU A N 1
ATOM 1747 C CA . LEU A 1 225 ? -10.724 3.489 15.644 1.00 87.81 225 LEU A CA 1
ATOM 1748 C C . LEU A 1 225 ? -10.177 2.298 14.865 1.00 87.81 225 LEU A C 1
ATOM 1750 O O . LEU A 1 225 ? -9.023 1.901 15.044 1.00 87.81 225 LEU A O 1
ATOM 1754 N N . LEU A 1 226 ? -10.992 1.764 13.964 1.00 90.69 226 LEU A N 1
ATOM 1755 C CA . LEU A 1 226 ? -10.594 0.734 13.013 1.00 90.69 226 LEU A CA 1
ATOM 1756 C C . LEU A 1 226 ? -10.333 1.383 11.657 1.00 90.69 226 LEU A C 1
ATOM 1758 O O . LEU A 1 226 ? -11.223 1.983 11.080 1.00 90.69 226 LEU A O 1
ATOM 1762 N N . PHE A 1 227 ? -9.127 1.262 11.117 1.00 92.69 227 PHE A N 1
ATOM 1763 C CA . PHE A 1 227 ? -8.747 1.812 9.822 1.00 92.69 227 PHE A CA 1
ATOM 1764 C C . PHE A 1 227 ? -8.790 0.736 8.746 1.00 92.69 227 PHE A C 1
ATOM 1766 O O . PHE A 1 227 ? -8.129 -0.299 8.851 1.00 92.69 227 PHE A O 1
ATOM 1773 N N . ILE A 1 228 ? -9.465 1.011 7.638 1.00 92.81 228 ILE A N 1
ATOM 1774 C CA . ILE A 1 228 ? -9.508 0.115 6.484 1.00 92.81 228 ILE A CA 1
ATOM 1775 C C . ILE A 1 228 ? -9.097 0.844 5.209 1.00 92.81 228 ILE A C 1
ATOM 1777 O O . ILE A 1 228 ? -9.402 2.013 5.005 1.00 92.81 228 ILE A O 1
ATOM 1781 N N . CYS A 1 229 ? -8.374 0.148 4.333 1.00 91.25 229 CYS A N 1
ATOM 1782 C CA . CYS A 1 229 ? -8.087 0.630 2.986 1.00 91.25 229 CYS A CA 1
ATOM 1783 C C . CYS A 1 229 ? -8.199 -0.514 1.972 1.00 91.25 229 CYS A C 1
ATOM 1785 O O . CYS A 1 229 ? -8.654 -1.603 2.309 1.00 91.25 229 CYS A O 1
ATOM 1787 N N . ARG A 1 230 ? -7.777 -0.308 0.719 1.00 88.12 230 ARG A N 1
ATOM 1788 C CA . ARG A 1 230 ? -7.906 -1.330 -0.335 1.00 88.12 230 ARG A CA 1
ATOM 1789 C C . ARG A 1 230 ? -7.162 -2.638 -0.018 1.00 88.12 230 ARG A C 1
ATOM 1791 O O . ARG A 1 230 ? -7.725 -3.703 -0.229 1.00 88.12 230 ARG A O 1
ATOM 1798 N N . ARG A 1 231 ? -5.913 -2.554 0.465 1.00 83.06 231 ARG A N 1
ATOM 1799 C CA . ARG A 1 231 ? -5.001 -3.706 0.679 1.00 83.06 231 ARG A CA 1
ATOM 1800 C C . ARG A 1 231 ? -4.301 -3.735 2.050 1.00 83.06 231 ARG A C 1
ATOM 1802 O O . ARG A 1 231 ? -3.332 -4.458 2.228 1.00 83.06 231 ARG A O 1
ATOM 1809 N N . GLY A 1 232 ? -4.713 -2.895 2.998 1.00 81.88 232 GLY A N 1
ATOM 1810 C CA . GLY A 1 232 ? -4.108 -2.811 4.339 1.00 81.88 232 GLY A CA 1
ATOM 1811 C C . GLY A 1 232 ? -2.880 -1.891 4.480 1.00 81.88 232 GLY A C 1
ATOM 1812 O O . GLY A 1 232 ? -2.469 -1.592 5.595 1.00 81.88 232 GLY A O 1
ATOM 1813 N N . ASN A 1 233 ? -2.302 -1.379 3.385 1.00 81.75 233 ASN A N 1
ATOM 1814 C CA . ASN A 1 233 ? -1.087 -0.547 3.451 1.00 81.75 233 ASN A CA 1
ATOM 1815 C C . ASN A 1 233 ? -1.344 0.855 4.034 1.00 81.75 233 ASN A C 1
ATOM 1817 O O . ASN A 1 233 ? -0.728 1.253 5.020 1.00 81.75 233 ASN A O 1
ATOM 1821 N N . ALA A 1 234 ? -2.260 1.615 3.424 1.00 83.88 234 ALA A N 1
ATOM 1822 C CA . ALA A 1 234 ? -2.570 2.980 3.861 1.00 83.88 234 ALA A CA 1
ATOM 1823 C C . ALA A 1 234 ? -3.218 3.021 5.255 1.00 83.88 234 ALA A C 1
ATOM 1825 O O . ALA A 1 234 ? -2.916 3.907 6.044 1.00 83.88 234 ALA A O 1
ATOM 1826 N N . SER A 1 235 ? -4.061 2.040 5.596 1.00 88.94 235 SER A N 1
ATOM 1827 C CA . SER A 1 235 ? -4.675 1.935 6.922 1.00 88.94 235 SER A CA 1
ATOM 1828 C C . SER A 1 235 ? -3.651 1.642 8.019 1.00 88.94 235 SER A C 1
ATOM 1830 O O . SER A 1 235 ? -3.731 2.244 9.089 1.00 88.94 235 SER A O 1
ATOM 1832 N N . ARG A 1 236 ? -2.643 0.797 7.753 1.00 86.56 236 ARG A N 1
ATOM 1833 C CA . ARG A 1 236 ? -1.532 0.564 8.691 1.00 86.56 236 ARG A CA 1
ATOM 1834 C C . ARG A 1 236 ? -0.728 1.843 8.935 1.00 86.56 236 ARG A C 1
ATOM 1836 O O . ARG A 1 236 ? -0.469 2.178 10.087 1.00 86.56 236 ARG A O 1
ATOM 1843 N N . ARG A 1 237 ? -0.402 2.596 7.875 1.00 84.94 237 ARG A N 1
ATOM 1844 C CA . ARG A 1 237 ? 0.275 3.904 7.987 1.00 84.94 237 ARG A CA 1
ATOM 1845 C C . ARG A 1 237 ? -0.562 4.922 8.768 1.00 84.94 237 ARG A C 1
ATOM 1847 O O . ARG A 1 237 ? -0.026 5.576 9.652 1.00 84.94 237 ARG A O 1
ATOM 1854 N N . ALA A 1 238 ? -1.865 5.007 8.494 1.00 86.81 238 ALA A N 1
ATOM 1855 C CA . ALA A 1 238 ? -2.803 5.859 9.228 1.00 86.81 238 ALA A CA 1
ATOM 1856 C C . ALA A 1 238 ? -2.818 5.539 10.731 1.00 86.81 238 ALA A C 1
ATOM 1858 O O . ALA A 1 238 ? -2.746 6.436 11.565 1.00 86.81 238 ALA A O 1
ATOM 1859 N N . THR A 1 239 ? -2.850 4.247 11.074 1.00 87.25 239 THR A N 1
ATOM 1860 C CA . THR A 1 239 ? -2.823 3.786 12.469 1.00 87.25 239 THR A CA 1
ATOM 1861 C C . THR A 1 239 ? -1.497 4.134 13.146 1.00 87.25 239 THR A C 1
ATOM 1863 O O . THR A 1 239 ? -1.498 4.574 14.291 1.00 87.25 239 THR A O 1
ATOM 1866 N N . MET A 1 240 ? -0.367 3.955 12.452 1.00 83.88 240 MET A N 1
ATOM 1867 C CA . MET A 1 240 ? 0.958 4.330 12.962 1.00 83.88 240 MET A CA 1
ATOM 1868 C C . MET A 1 240 ? 1.058 5.830 13.233 1.00 83.88 240 MET A C 1
ATOM 1870 O O . MET A 1 240 ? 1.499 6.211 14.314 1.00 83.88 240 MET A O 1
ATOM 1874 N N . LEU A 1 241 ? 0.611 6.651 12.278 1.00 83.62 241 LEU A N 1
ATOM 1875 C CA . LEU A 1 241 ? 0.587 8.105 12.404 1.00 83.62 241 LEU A CA 1
ATOM 1876 C C . LEU A 1 241 ? -0.255 8.522 13.608 1.00 83.62 241 LEU A C 1
ATOM 1878 O O . LEU A 1 241 ? 0.206 9.255 14.464 1.00 83.62 241 LEU A O 1
ATOM 1882 N N . LEU A 1 242 ? -1.474 8.005 13.737 1.00 84.31 242 LEU A N 1
ATOM 1883 C CA . LEU A 1 242 ? -2.341 8.406 14.836 1.00 84.31 242 LEU A CA 1
ATOM 1884 C C . LEU A 1 242 ? -1.796 7.968 16.210 1.00 84.31 242 LEU A C 1
ATOM 1886 O O . LEU A 1 242 ? -1.853 8.732 17.175 1.00 84.31 242 LEU A O 1
ATOM 1890 N N . LYS A 1 243 ? -1.217 6.763 16.298 1.00 81.44 243 LYS A N 1
ATOM 1891 C CA . LYS A 1 243 ? -0.598 6.259 17.533 1.00 81.44 243 LYS A CA 1
ATOM 1892 C C . LYS A 1 243 ? 0.585 7.108 18.009 1.00 81.44 243 LYS A C 1
ATOM 1894 O O . LYS A 1 243 ? 0.857 7.088 19.202 1.00 81.44 243 LYS A O 1
ATOM 1899 N N . SER A 1 244 ? 1.281 7.847 17.136 1.00 79.62 244 SER A N 1
ATOM 1900 C CA . SER A 1 244 ? 2.353 8.747 17.593 1.00 79.62 244 SER A CA 1
ATOM 1901 C C . SER A 1 244 ? 1.834 10.000 18.302 1.00 79.62 244 SER A C 1
ATOM 1903 O O . SER A 1 244 ? 2.592 10.618 19.046 1.00 79.62 244 SER A O 1
ATOM 1905 N N . TYR A 1 245 ? 0.562 10.365 18.104 1.00 77.69 245 TYR A N 1
ATOM 1906 C CA . TYR A 1 245 ? -0.043 11.556 18.712 1.00 77.69 245 TYR A CA 1
ATOM 1907 C C . TYR A 1 245 ? -0.933 11.240 19.920 1.00 77.69 245 TYR A C 1
ATOM 1909 O O . TYR A 1 245 ? -0.998 12.045 20.848 1.00 77.69 245 TYR A O 1
ATOM 1917 N N . ILE A 1 246 ? -1.602 10.084 19.948 1.00 76.06 246 ILE A N 1
ATOM 1918 C CA . ILE A 1 246 ? -2.456 9.697 21.080 1.00 76.06 246 ILE A CA 1
ATOM 1919 C C . ILE A 1 246 ? -1.589 9.290 22.278 1.00 76.06 246 ILE A C 1
ATOM 1921 O O . ILE A 1 246 ? -0.769 8.379 22.189 1.00 76.06 246 ILE A O 1
ATOM 1925 N N . LYS A 1 247 ? -1.821 9.933 23.426 1.00 66.81 247 LYS A N 1
ATOM 1926 C CA . LYS A 1 247 ? -1.225 9.577 24.720 1.00 66.81 247 LYS A CA 1
ATOM 1927 C C . LYS A 1 247 ? -2.347 9.209 25.689 1.00 66.81 247 LYS A C 1
ATOM 1929 O O . LYS A 1 247 ? -2.988 10.098 26.233 1.00 66.81 247 LYS A O 1
ATOM 1934 N N . GLY A 1 248 ? -2.604 7.918 25.877 1.00 65.06 248 GLY A N 1
ATOM 1935 C CA . GLY A 1 248 ? -3.635 7.432 26.797 1.00 65.06 248 GLY A CA 1
ATOM 1936 C C . GLY A 1 248 ? -4.298 6.140 26.331 1.00 65.06 248 GLY A C 1
ATOM 1937 O O . GLY A 1 248 ? -4.085 5.689 25.208 1.00 65.06 248 GLY A O 1
ATOM 1938 N N . ASP A 1 249 ? -5.111 5.565 27.214 1.00 65.25 249 ASP A N 1
ATOM 1939 C CA . ASP A 1 249 ? -5.837 4.309 26.984 1.00 65.25 249 ASP A CA 1
ATOM 1940 C C . ASP A 1 249 ? -7.265 4.521 26.449 1.00 65.25 249 ASP A C 1
ATOM 1942 O O . ASP A 1 249 ? -7.958 3.554 26.120 1.00 65.25 249 ASP A O 1
ATOM 1946 N N . ASP A 1 250 ? -7.706 5.778 26.375 1.00 69.38 250 ASP A N 1
ATOM 1947 C CA . ASP A 1 250 ? -9.083 6.143 26.037 1.00 69.38 250 ASP A CA 1
ATOM 1948 C C . ASP A 1 250 ? -9.365 6.029 24.538 1.00 69.38 250 ASP A C 1
ATOM 1950 O O . ASP A 1 250 ? -10.512 5.842 24.142 1.00 69.38 250 ASP A O 1
ATOM 1954 N N . ILE A 1 251 ? -8.328 6.108 23.696 1.00 76.56 251 ILE A N 1
ATOM 1955 C CA . ILE A 1 251 ? -8.448 5.965 22.245 1.00 76.56 251 ILE A CA 1
ATOM 1956 C C . ILE A 1 251 ? -7.499 4.872 21.762 1.00 76.56 251 ILE A C 1
ATOM 1958 O O . ILE A 1 251 ? -6.278 4.986 21.848 1.00 76.56 251 ILE A O 1
ATOM 1962 N N . MET A 1 252 ? -8.069 3.822 21.184 1.00 78.81 252 MET A N 1
ATOM 1963 C CA . MET A 1 252 ? -7.331 2.734 20.557 1.00 78.81 252 MET A CA 1
ATOM 1964 C C . MET A 1 252 ? -7.427 2.863 19.044 1.00 78.81 252 MET A C 1
ATOM 1966 O O . MET A 1 252 ? -8.507 3.047 18.501 1.00 78.81 252 MET A O 1
ATOM 1970 N N . ALA A 1 253 ? -6.304 2.724 18.345 1.00 85.12 253 ALA A N 1
ATOM 1971 C CA . ALA A 1 253 ? -6.277 2.690 16.887 1.00 85.12 253 ALA A CA 1
ATOM 1972 C C . ALA A 1 253 ? -5.751 1.335 16.401 1.00 85.12 253 ALA A C 1
ATOM 1974 O O . ALA A 1 253 ? -4.702 0.864 16.862 1.00 85.12 253 ALA A O 1
ATOM 1975 N N . ARG A 1 254 ? -6.461 0.713 15.460 1.00 86.94 254 ARG A N 1
ATOM 1976 C CA . ARG A 1 254 ? -6.055 -0.512 14.758 1.00 86.94 254 ARG A CA 1
ATOM 1977 C C . ARG A 1 254 ? -6.424 -0.427 13.287 1.00 86.94 254 ARG A C 1
ATOM 1979 O O . ARG A 1 254 ? -7.360 0.262 12.923 1.00 86.94 254 ARG A O 1
ATOM 1986 N N . SER A 1 255 ? -5.694 -1.131 12.437 1.00 89.38 255 SER A N 1
ATOM 1987 C CA . SER A 1 255 ? -6.003 -1.294 11.017 1.00 89.38 255 SER A CA 1
ATOM 1988 C C . SER A 1 255 ? -6.592 -2.674 10.742 1.00 89.38 255 SER A C 1
ATOM 1990 O O . SER A 1 255 ? -6.442 -3.580 11.549 1.00 89.38 255 SER A O 1
ATOM 1992 N N . VAL A 1 256 ? -7.254 -2.861 9.607 1.00 88.88 256 VAL A N 1
ATOM 1993 C CA . VAL A 1 256 ? -7.729 -4.181 9.174 1.00 88.88 256 VAL A CA 1
ATOM 1994 C C . VAL A 1 256 ? -6.699 -4.806 8.239 1.00 88.88 256 VAL A C 1
ATOM 1996 O O . VAL A 1 256 ? -6.351 -4.216 7.204 1.00 88.88 256 VAL A O 1
ATOM 1999 N N . ALA A 1 257 ? -6.201 -5.991 8.599 1.00 84.31 257 ALA A N 1
ATOM 2000 C CA . ALA A 1 257 ? -5.237 -6.741 7.801 1.00 84.31 257 ALA A CA 1
ATOM 2001 C C . ALA A 1 257 ? -5.797 -7.010 6.397 1.00 84.31 257 ALA A C 1
ATOM 2003 O O . ALA A 1 257 ? -6.972 -7.313 6.235 1.00 84.31 257 ALA A O 1
ATOM 2004 N N . GLY A 1 258 ? -4.977 -6.829 5.357 1.00 81.06 258 GLY A N 1
ATOM 2005 C CA . GLY A 1 258 ? -5.391 -7.042 3.963 1.00 81.06 258 GLY A CA 1
ATOM 2006 C C . GLY A 1 258 ? -6.457 -6.072 3.423 1.00 81.06 258 GLY A C 1
ATOM 2007 O O . GLY A 1 258 ? -6.693 -6.048 2.213 1.00 81.06 258 GLY A O 1
ATOM 2008 N N . GLY A 1 259 ? -7.057 -5.224 4.265 1.00 88.06 259 GLY A N 1
ATOM 2009 C CA . GLY A 1 259 ? -8.091 -4.271 3.877 1.00 88.06 259 GLY A CA 1
ATOM 2010 C C . GLY A 1 259 ? -9.316 -4.926 3.226 1.00 88.06 259 GLY A C 1
ATOM 2011 O O . GLY A 1 259 ? -9.612 -6.095 3.455 1.00 88.06 259 GLY A O 1
ATOM 2012 N N . TYR A 1 260 ? -10.010 -4.189 2.355 1.00 88.12 260 TYR A N 1
ATOM 2013 C CA . TYR A 1 260 ? -11.162 -4.719 1.610 1.00 88.12 260 TYR A CA 1
ATOM 2014 C C . TYR A 1 260 ? -10.823 -5.967 0.778 1.00 88.12 260 TYR A C 1
ATOM 2016 O O . TYR A 1 260 ? -11.658 -6.860 0.654 1.00 88.12 260 TYR A O 1
ATOM 2024 N N . HIS A 1 261 ? -9.617 -6.035 0.201 1.00 83.94 261 HIS A N 1
ATOM 2025 C CA . HIS A 1 261 ? -9.188 -7.188 -0.595 1.00 83.94 261 HIS A CA 1
ATOM 2026 C C . HIS A 1 261 ? -9.071 -8.452 0.255 1.00 83.94 261 HIS A C 1
ATOM 2028 O O . HIS A 1 261 ? -9.625 -9.481 -0.115 1.00 83.94 261 HIS A O 1
ATOM 2034 N N . GLY A 1 262 ? -8.416 -8.347 1.414 1.00 81.69 262 GLY A N 1
ATOM 2035 C CA . GLY A 1 262 ? -8.265 -9.467 2.337 1.00 81.69 262 GLY A CA 1
ATOM 2036 C C . GLY A 1 262 ? -9.613 -9.991 2.830 1.00 81.69 262 GLY A C 1
ATOM 2037 O O . GLY A 1 262 ? -9.848 -11.197 2.796 1.00 81.69 262 GLY A O 1
ATOM 2038 N N . ILE A 1 263 ? -10.541 -9.091 3.183 1.00 84.38 263 ILE A N 1
ATOM 2039 C CA . ILE A 1 263 ? -11.894 -9.487 3.608 1.00 84.38 263 ILE A CA 1
ATOM 2040 C C . ILE A 1 263 ? -12.625 -10.195 2.465 1.00 84.38 263 ILE A C 1
ATOM 2042 O O . ILE A 1 263 ? -13.203 -11.257 2.674 1.00 84.38 263 ILE A O 1
ATOM 2046 N N . LYS A 1 264 ? -12.585 -9.640 1.247 1.00 84.38 264 LYS A N 1
ATOM 2047 C CA . LYS A 1 264 ? -13.236 -10.243 0.075 1.00 84.38 264 LYS A CA 1
ATOM 2048 C C . LYS A 1 264 ? -12.737 -11.665 -0.183 1.00 84.38 264 LYS A C 1
ATOM 2050 O O . LYS A 1 264 ? -13.551 -12.549 -0.427 1.00 84.38 264 LYS A O 1
ATOM 2055 N N . GLU A 1 265 ? -11.422 -11.871 -0.148 1.00 79.44 265 GLU A N 1
ATOM 2056 C CA . GLU A 1 265 ? -10.806 -13.175 -0.414 1.00 79.44 265 GLU A CA 1
ATOM 2057 C C . GLU A 1 265 ? -11.111 -14.199 0.677 1.00 79.44 265 GLU A C 1
ATOM 2059 O O . GLU A 1 265 ? -11.406 -15.347 0.357 1.00 79.44 265 GLU A O 1
ATOM 2064 N N . ARG A 1 266 ? -11.061 -13.797 1.953 1.00 78.94 266 ARG A N 1
ATOM 2065 C CA . ARG A 1 266 ? -11.261 -14.727 3.073 1.00 78.94 266 ARG A CA 1
ATOM 2066 C C . ARG A 1 266 ? -12.723 -15.039 3.358 1.00 78.94 266 ARG A C 1
ATOM 2068 O O . ARG A 1 266 ? -13.050 -16.190 3.614 1.00 78.94 266 ARG A O 1
ATOM 2075 N N . MET A 1 267 ? -13.588 -14.032 3.292 1.00 73.38 267 MET A N 1
ATOM 2076 C CA . MET A 1 267 ? -15.001 -14.165 3.660 1.00 73.38 267 MET A CA 1
ATOM 2077 C C . MET A 1 267 ? -15.886 -14.559 2.469 1.00 73.38 267 MET A C 1
ATOM 2079 O O . MET A 1 267 ? -17.064 -14.850 2.647 1.00 73.38 267 MET A O 1
ATOM 2083 N N . ASN A 1 268 ? -15.345 -14.543 1.243 1.00 76.31 268 ASN A N 1
ATOM 2084 C CA . ASN A 1 268 ? -16.083 -14.797 0.002 1.00 76.31 268 ASN A CA 1
ATOM 2085 C C . ASN A 1 268 ? -17.318 -13.883 -0.179 1.00 76.31 268 ASN A C 1
ATOM 2087 O O . ASN A 1 268 ? -18.365 -14.291 -0.682 1.00 76.31 268 ASN A O 1
ATOM 2091 N N . ILE A 1 269 ? -17.198 -12.619 0.243 1.00 74.19 269 ILE A N 1
ATOM 2092 C CA . ILE A 1 269 ? -18.284 -11.630 0.210 1.00 74.19 269 ILE A CA 1
ATOM 2093 C C . ILE A 1 269 ? -18.118 -10.705 -0.994 1.00 74.19 269 ILE A C 1
ATOM 2095 O O . ILE A 1 269 ? -17.019 -10.253 -1.331 1.00 74.19 269 ILE A O 1
ATOM 2099 N N . LYS A 1 270 ? -19.238 -10.354 -1.632 1.00 74.56 270 LYS A N 1
ATOM 2100 C CA . LYS A 1 270 ? -19.261 -9.370 -2.716 1.00 74.56 270 LYS A CA 1
ATOM 2101 C C . LYS A 1 270 ? -19.154 -7.952 -2.147 1.00 74.56 270 LYS A C 1
ATOM 2103 O O . LYS A 1 270 ? -20.153 -7.316 -1.840 1.00 74.56 270 LYS A O 1
ATOM 2108 N N . LEU A 1 271 ? -17.926 -7.463 -2.020 1.00 72.25 271 LEU A N 1
ATOM 2109 C CA . LEU A 1 271 ? -17.641 -6.090 -1.604 1.00 72.25 271 LEU A CA 1
ATOM 2110 C C . LEU A 1 271 ? -17.457 -5.158 -2.818 1.00 72.25 271 LEU A C 1
ATOM 2112 O O . LEU A 1 271 ? -16.999 -5.618 -3.873 1.00 72.25 271 LEU A O 1
ATOM 2116 N N . PRO A 1 272 ? -17.748 -3.849 -2.683 1.00 59.59 272 PRO A N 1
ATOM 2117 C CA . PRO A 1 272 ? -17.431 -2.824 -3.679 1.00 59.59 272 PRO A CA 1
ATOM 2118 C C . PRO A 1 272 ? -15.920 -2.531 -3.675 1.00 59.59 272 PRO A C 1
ATOM 2120 O O . PRO A 1 272 ? -15.451 -1.458 -3.296 1.00 59.59 272 PRO A O 1
ATOM 2123 N N . VAL A 1 273 ? -15.131 -3.538 -4.048 1.00 57.91 273 VAL A N 1
ATOM 2124 C CA . VAL A 1 273 ? -13.675 -3.443 -4.171 1.00 57.91 273 VAL A CA 1
ATOM 2125 C C . VAL A 1 273 ? -13.372 -3.141 -5.631 1.00 57.91 273 VAL A C 1
ATOM 2127 O O . VAL A 1 273 ? -13.317 -4.057 -6.452 1.00 57.91 273 VAL A O 1
ATOM 2130 N N . THR A 1 274 ? -13.242 -1.859 -5.967 1.00 48.88 274 THR A N 1
ATOM 2131 C CA . THR A 1 274 ? -12.614 -1.436 -7.224 1.00 48.88 274 THR A CA 1
ATOM 2132 C C . THR A 1 274 ? -11.096 -1.497 -7.111 1.00 48.88 274 THR A C 1
ATOM 2134 O O . THR A 1 274 ? -10.517 -1.236 -6.029 1.00 48.88 274 THR A O 1
#

Secondary structure (DSSP, 8-state):
-------TT--PPPHHHHS-GGGTHHHHS----HHHH---THHHHHHHHHHHHHHHHHHTT-GGGSTTTTEEEEE-TT-SS--EEEEE----TT-TTTSTTPPP-------TTSSS--TTTS-SEE-HHHHIIIIITT-SSSS-EEE--SSS-SSS--PPPEEEEEEEE-S-HHHHHH---TT-EE--HHHHHHHT-SSS--HHHHHHHHH-------SSEEEEEEEE-SSSHHHHHHHHHHHHH--SSSEEEEEETTHHHHHHHHH-------

Foldseek 3Di:
DADDDPDVPQQAADPCQVVPPVPCPVVPPDPDPCVVVPDDVVPCVVVVVVVVVLVVCVVVVVVVPHCNSQKDWAADPVDPPPRIDIDHHHYDCPRLDPHPPNDPPDPPPPDQPDDPDALPPDALAHELVVCCVQAVVQPPDEFGKDQDPPPYDDDPDDDTAIETEAEEEQEPPVLVVLDDPPNHFYDHLVNLCVQLVDPARPPQVCCCVGVVDGPPDDPGYAYEYEYAYLQQPSLSVSSVSVVVRDDDDRYGYHYHHGGPNNNCVPVVDDGSRD

Radius of gyration: 23.82 Å; chains: 1; bounding box: 58×41×73 Å

pLDDT: mean 73.23, std 16.55, range [32.06, 94.69]

InterPro domains:
  IPR000594 THIF-type NAD/FAD binding fold [PF00899] (6-96)
  IPR001763 Rhodanese-like domain [PF00581] (164-265)
  IPR001763 Rhodanese-like domain [PS50206] (161-245)
  IPR035985 Ubiquitin-activating enzyme-like [SSF69572] (4-104)
  IPR036873 Rhodanese-like domain superfamily [G3DSA:3.40.250.10] (155-273)
  IPR036873 Rhodanese-like domain superfamily [SSF52821] (158-262)

Sequence (274 aa):
MVFNFHDPEYEGPCFRCICPYENNALINVEKGSCSHAGVLGPIPGIFGALQANEVLKLAAGNWHACLGQGRMLIYNACDALNPFKSVQLSKNKNCKACGLNAPPIKLDMLPSIMCGLDLRIDDYAIDHETFWSLYMDNIKDGIPEIRLNRDLKPSENSSDLIYKIILVDSRPRGQYAFGHFPGAISWPFECMENDFDSECPDLPAIFHKRLNTSMEMSEAAGIVLLFICRRGNASRRATMLLKSYIKGDDIMARSVAGGYHGIKERMNIKLPVT

Organism: NCBI:txid323732